Protein AF-A0A378W023-F1 (afdb_monomer)

Solvent-accessible surface area (backbone atoms only — not comparable to full-atom values): 13966 Å² total; per-residue (Å²): 134,88,83,80,80,82,78,83,88,81,81,74,86,75,71,78,78,63,54,72,68,59,49,51,51,52,48,53,51,52,51,50,52,36,50,57,57,30,72,50,55,68,69,57,47,42,54,50,10,41,54,52,8,49,50,41,52,73,71,38,58,67,59,46,52,50,51,43,51,52,30,48,75,71,73,41,84,68,45,73,66,61,51,34,48,54,35,13,51,51,35,26,37,60,55,48,48,22,34,49,44,64,48,54,69,72,64,54,46,75,69,58,87,52,76,46,72,57,67,60,54,51,55,36,53,77,69,70,49,67,86,57,84,70,78,69,100,57,72,55,49,66,47,51,51,51,46,53,19,66,77,41,97,54,70,37,74,42,79,37,73,86,56,95,51,67,72,56,40,57,55,51,46,60,24,48,57,44,89,41,32,39,72,34,52,73,48,77,70,23,56,51,59,62,46,42,60,62,65,59,78,58,83,91,76,81,88,80,82,90,73,95,82,79,81,69,68,71,68,76,68,76,48,69,62,87,76,84,72,76,133

Mean predicted aligned error: 13.72 Å

pLDDT: mean 71.13, std 25.18, range [22.09, 97.19]

Foldseek 3Di:
DDDDDDDPPDPPVPPPPDDPVSLVVVLVVVLVVLLVLLPDDLVVLLVVLLVVLLVCCVVVVPVLVVLCVVCVVVVHHDDPVVSSVVSSQVSSLVSVVSNLQPPDLVVLLVLAPDFPLVVLVVVCVVVLADADEDDDPGGNVSSVQSNVQVPDPAADEAEDEQDPDVSVSVSNQNRQPDDRGHYAYPDPRSVVVSVVVNVPSDDDDDDDDDDPPPDHPHSDDCGGDSDPDDD

Structure (mmCIF, N/CA/C/O backbone):
data_AF-A0A378W023-F1
#
_entry.id   AF-A0A378W023-F1
#
loop_
_atom_site.group_PDB
_atom_site.id
_atom_site.type_symbol
_atom_site.label_atom_id
_atom_site.label_alt_id
_atom_site.label_comp_id
_atom_site.label_asym_id
_atom_site.label_entity_id
_atom_site.label_seq_id
_atom_site.pdbx_PDB_ins_code
_atom_site.Cartn_x
_atom_site.Cartn_y
_atom_site.Cartn_z
_atom_site.occupancy
_atom_site.B_iso_or_equiv
_atom_site.auth_seq_id
_atom_site.auth_comp_id
_atom_site.auth_asym_id
_atom_site.auth_atom_id
_atom_site.pdbx_PDB_model_num
ATOM 1 N N . MET A 1 1 ? 15.212 -34.700 -7.708 1.00 28.70 1 MET A N 1
ATOM 2 C CA . MET A 1 1 ? 16.367 -34.048 -7.054 1.00 28.70 1 MET A CA 1
ATOM 3 C C . MET A 1 1 ? 16.078 -32.557 -6.938 1.00 28.70 1 MET A C 1
ATOM 5 O O . MET A 1 1 ? 15.847 -31.949 -7.976 1.00 28.70 1 MET A O 1
ATOM 9 N N . PRO A 1 2 ? 16.005 -31.968 -5.735 1.00 32.47 2 PRO A N 1
ATOM 10 C CA . PRO A 1 2 ? 15.767 -30.538 -5.593 1.00 32.47 2 PRO A CA 1
ATOM 11 C C . PRO A 1 2 ? 17.096 -29.783 -5.719 1.00 32.47 2 PRO A C 1
ATOM 13 O O . PRO A 1 2 ? 18.010 -29.970 -4.918 1.00 32.47 2 PRO A O 1
ATOM 16 N N . GLN A 1 3 ? 17.209 -28.956 -6.756 1.00 30.30 3 GLN A N 1
ATOM 17 C CA . GLN A 1 3 ? 18.357 -28.084 -6.978 1.00 30.30 3 GLN A CA 1
ATOM 18 C C . GLN A 1 3 ? 18.327 -26.929 -5.968 1.00 30.30 3 GLN A C 1
ATOM 20 O O . GLN A 1 3 ? 17.432 -26.085 -5.974 1.00 30.30 3 GLN A O 1
ATOM 25 N N . TYR A 1 4 ? 19.321 -26.931 -5.084 1.00 28.23 4 TYR A N 1
ATOM 26 C CA . TYR A 1 4 ? 19.711 -25.807 -4.242 1.00 28.23 4 TYR A CA 1
ATOM 27 C C . TYR A 1 4 ? 20.093 -24.616 -5.135 1.00 28.23 4 TYR A C 1
ATOM 29 O O . TYR A 1 4 ? 21.037 -24.709 -5.916 1.00 28.23 4 TYR A O 1
ATOM 37 N N . PHE A 1 5 ? 19.385 -23.493 -5.011 1.00 30.83 5 PHE A N 1
ATOM 38 C CA . PHE A 1 5 ? 19.834 -22.207 -5.549 1.00 30.83 5 PHE A CA 1
ATOM 39 C C . PHE A 1 5 ? 20.917 -21.631 -4.620 1.00 30.83 5 PHE A C 1
ATOM 41 O O . PHE A 1 5 ? 20.604 -21.337 -3.462 1.00 30.83 5 PHE A O 1
ATOM 48 N N . PRO A 1 6 ? 22.168 -21.432 -5.076 1.00 35.53 6 PRO A N 1
ATOM 49 C CA . PRO A 1 6 ? 23.165 -20.722 -4.291 1.00 35.53 6 PRO A CA 1
ATOM 50 C C . PRO A 1 6 ? 22.858 -19.221 -4.353 1.00 35.53 6 PRO A C 1
ATOM 52 O O . PRO A 1 6 ? 23.018 -18.569 -5.386 1.00 35.53 6 PRO A O 1
ATOM 55 N N . PHE A 1 7 ? 22.386 -18.661 -3.238 1.00 40.62 7 PHE A N 1
ATOM 56 C CA . PHE A 1 7 ? 22.413 -17.218 -3.026 1.00 40.62 7 PHE A CA 1
ATOM 57 C C . PHE A 1 7 ? 23.881 -16.782 -2.970 1.00 40.62 7 PHE A C 1
ATOM 59 O O . PHE A 1 7 ? 24.640 -17.216 -2.110 1.00 40.62 7 PHE A O 1
ATOM 66 N N . SER A 1 8 ? 24.282 -15.944 -3.923 1.00 35.19 8 SER A N 1
ATOM 67 C CA . SER A 1 8 ? 25.578 -15.272 -3.931 1.00 35.19 8 SER A CA 1
ATOM 68 C C . SER A 1 8 ? 25.677 -14.331 -2.722 1.00 35.19 8 SER A C 1
ATOM 70 O O . SER A 1 8 ? 25.105 -13.241 -2.708 1.00 35.19 8 SER A O 1
ATOM 72 N N . ASP A 1 9 ? 26.412 -14.774 -1.701 1.00 41.22 9 ASP A N 1
ATOM 73 C CA . ASP A 1 9 ? 26.757 -14.071 -0.454 1.00 41.22 9 ASP A CA 1
ATOM 74 C C . ASP A 1 9 ? 27.887 -13.022 -0.626 1.00 41.22 9 ASP A C 1
ATOM 76 O O . ASP A 1 9 ? 28.597 -12.672 0.317 1.00 41.22 9 ASP A O 1
ATOM 80 N N . GLY A 1 10 ? 28.086 -12.488 -1.836 1.00 32.72 10 GLY A N 1
ATOM 81 C CA . GLY A 1 10 ? 29.317 -11.765 -2.188 1.00 32.72 10 GLY A CA 1
ATOM 82 C C . GLY A 1 10 ? 29.318 -10.235 -2.079 1.00 32.72 10 GLY A C 1
ATOM 83 O O . GLY A 1 10 ? 30.385 -9.645 -2.204 1.00 32.72 10 GLY A O 1
ATOM 84 N N . MET A 1 11 ? 28.177 -9.557 -1.874 1.00 33.41 11 MET A N 1
ATOM 85 C CA . MET A 1 11 ? 28.101 -8.094 -2.111 1.00 33.41 11 MET A CA 1
ATOM 86 C C . MET A 1 11 ? 27.369 -7.272 -1.032 1.00 33.41 11 MET A C 1
ATOM 88 O O . MET A 1 11 ? 27.061 -6.103 -1.238 1.00 33.41 11 MET A O 1
ATOM 92 N N . PHE A 1 12 ? 27.103 -7.843 0.149 1.00 39.97 12 PHE A N 1
ATOM 93 C CA . PHE A 1 12 ? 26.357 -7.161 1.227 1.00 39.97 12 PHE A CA 1
ATOM 94 C C . PHE A 1 12 ? 27.132 -7.008 2.547 1.00 39.97 12 PHE A C 1
ATOM 96 O O . PHE A 1 12 ? 26.547 -6.773 3.605 1.00 39.97 12 PHE A O 1
ATOM 103 N N . ARG A 1 13 ? 28.471 -7.054 2.484 1.00 32.72 13 ARG A N 1
ATOM 104 C CA . ARG A 1 13 ? 29.368 -6.654 3.586 1.00 32.72 13 ARG A CA 1
ATOM 105 C C . ARG A 1 13 ? 29.646 -5.146 3.662 1.00 32.72 13 ARG A C 1
ATOM 107 O O . ARG A 1 13 ? 30.492 -4.741 4.448 1.00 32.72 13 ARG A O 1
ATOM 114 N N . LEU A 1 14 ? 28.902 -4.292 2.955 1.00 34.97 14 LEU A N 1
ATOM 115 C CA . LEU A 1 14 ? 28.797 -2.874 3.323 1.00 34.97 14 LEU A CA 1
ATOM 116 C C . LEU A 1 14 ? 27.611 -2.680 4.276 1.00 34.97 14 LEU A C 1
ATOM 118 O O . LEU A 1 14 ? 26.581 -2.090 3.954 1.00 34.97 14 LEU A O 1
ATOM 122 N N . GLN A 1 15 ? 27.771 -3.184 5.502 1.00 41.25 15 GLN A N 1
ATOM 123 C CA . GLN A 1 15 ? 27.045 -2.621 6.632 1.00 41.25 15 GLN A CA 1
ATOM 124 C C . GLN A 1 15 ? 27.512 -1.172 6.781 1.00 41.25 15 GLN A C 1
ATOM 126 O O . GLN A 1 15 ? 28.561 -0.905 7.361 1.00 41.25 15 GLN A O 1
ATOM 131 N N . PHE A 1 16 ? 26.730 -0.237 6.242 1.00 47.16 16 PHE A N 1
ATOM 132 C CA . PHE A 1 16 ? 26.839 1.181 6.546 1.00 47.16 16 PHE A CA 1
ATOM 133 C C . PHE A 1 16 ? 26.759 1.372 8.070 1.00 47.16 16 PHE A C 1
ATOM 135 O O . PHE A 1 16 ? 25.677 1.482 8.654 1.00 47.16 16 PHE A O 1
ATOM 142 N N . ARG A 1 17 ? 27.921 1.431 8.729 1.00 45.00 17 ARG A N 1
ATOM 143 C CA . ARG A 1 17 ? 28.096 2.077 10.031 1.00 45.00 17 ARG A CA 1
ATOM 144 C C . ARG A 1 17 ? 27.938 3.584 9.813 1.00 45.00 17 ARG A C 1
ATOM 146 O O . ARG A 1 17 ? 28.911 4.326 9.833 1.00 45.00 17 ARG A O 1
ATOM 153 N N . LEU A 1 18 ? 26.712 4.042 9.553 1.00 52.34 18 LEU A N 1
ATOM 154 C CA . LEU A 1 18 ? 26.408 5.470 9.637 1.00 52.34 18 LEU A CA 1
ATOM 155 C C . LEU A 1 18 ? 26.641 5.900 11.090 1.00 52.34 18 LEU A C 1
ATOM 157 O O . LEU A 1 18 ? 26.048 5.325 12.008 1.00 52.34 18 LEU A O 1
ATOM 161 N N . PHE A 1 19 ? 27.494 6.904 11.288 1.00 56.34 19 PHE A N 1
ATOM 162 C CA . PHE A 1 19 ? 27.703 7.557 12.577 1.00 56.34 19 PHE A CA 1
ATOM 163 C C . PHE A 1 19 ? 26.350 7.933 13.228 1.00 56.34 19 PHE A C 1
ATOM 165 O O . PHE A 1 19 ? 25.414 8.325 12.521 1.00 56.34 19 PHE A O 1
ATOM 172 N N . PRO A 1 20 ? 26.214 7.841 14.565 1.00 62.41 20 PRO A N 1
ATOM 173 C CA . PRO A 1 20 ? 24.962 8.116 15.275 1.00 62.41 20 PRO A CA 1
ATOM 174 C C . PRO A 1 20 ? 24.248 9.435 14.893 1.00 62.41 20 PRO A C 1
ATOM 176 O O . PRO A 1 20 ? 23.031 9.375 14.697 1.00 62.41 20 PRO A O 1
ATOM 179 N N . PRO A 1 21 ? 24.922 10.591 14.693 1.00 62.47 21 PRO A N 1
ATOM 180 C CA . PRO A 1 21 ? 24.249 11.818 14.247 1.00 62.47 21 PRO A CA 1
ATOM 181 C C . PRO A 1 21 ? 23.660 11.717 12.831 1.00 62.47 21 PRO A C 1
ATOM 183 O O . PRO A 1 21 ? 22.540 12.173 12.603 1.00 62.47 21 PRO A O 1
ATOM 186 N N . LEU A 1 22 ? 24.346 11.047 11.896 1.00 63.75 22 LEU A N 1
ATOM 187 C CA . LEU A 1 22 ? 23.851 10.828 10.530 1.00 63.75 22 LEU A CA 1
ATOM 188 C C . LEU A 1 22 ? 22.601 9.938 10.512 1.00 63.75 22 LEU A C 1
ATOM 190 O O . LEU A 1 22 ? 21.685 10.157 9.720 1.00 63.75 22 LEU A O 1
ATOM 194 N N . ARG A 1 23 ? 22.512 8.966 11.428 1.00 68.38 23 ARG A N 1
ATOM 195 C CA . ARG A 1 23 ? 21.327 8.109 11.577 1.00 68.38 23 ARG A CA 1
ATOM 196 C C . ARG A 1 23 ? 20.106 8.885 12.082 1.00 68.38 23 ARG A C 1
ATOM 198 O O . ARG A 1 23 ? 18.994 8.634 11.616 1.00 68.38 23 ARG A O 1
ATOM 205 N N . THR A 1 24 ? 20.306 9.814 13.015 1.00 73.50 24 THR A N 1
ATOM 206 C CA . THR A 1 24 ? 19.237 10.673 13.547 1.00 73.50 24 THR A CA 1
ATOM 207 C C . THR A 1 24 ? 18.787 11.700 12.511 1.00 73.50 24 THR A C 1
ATOM 209 O O . THR A 1 24 ? 17.587 11.832 12.279 1.00 73.50 24 THR A O 1
ATOM 212 N N . ALA A 1 25 ? 19.726 12.351 11.818 1.00 79.62 25 ALA A N 1
ATOM 213 C CA . ALA A 1 25 ? 19.422 13.291 10.740 1.00 79.62 25 ALA A CA 1
ATOM 214 C C . ALA A 1 25 ? 18.631 12.623 9.601 1.00 79.62 25 ALA A C 1
ATOM 216 O O . ALA A 1 25 ? 17.593 13.134 9.186 1.00 79.62 25 ALA A O 1
ATOM 217 N N . MET A 1 26 ? 19.046 11.428 9.166 1.00 79.31 26 MET A N 1
ATOM 218 C CA . MET A 1 26 ? 18.328 10.643 8.156 1.00 79.31 26 MET A CA 1
ATOM 219 C C . MET A 1 26 ? 16.900 10.287 8.600 1.00 79.31 26 MET A C 1
ATOM 221 O O . MET A 1 26 ? 15.970 10.350 7.800 1.00 79.31 26 MET A O 1
ATOM 225 N N . HIS A 1 27 ? 16.700 9.935 9.873 1.00 78.75 27 HIS A N 1
ATOM 226 C CA . HIS A 1 27 ? 15.368 9.647 10.409 1.00 78.75 27 HIS A CA 1
ATOM 227 C C . HIS A 1 27 ? 14.472 10.894 10.437 1.00 78.75 27 HIS A C 1
ATOM 229 O O . HIS A 1 27 ? 13.297 10.808 10.076 1.00 78.75 27 HIS A O 1
ATOM 235 N N . ILE A 1 28 ? 15.008 12.047 10.854 1.00 83.94 28 ILE A N 1
ATOM 236 C CA . ILE A 1 28 ? 14.283 13.326 10.856 1.00 83.94 28 ILE A CA 1
ATOM 237 C C . ILE A 1 28 ? 13.891 13.705 9.428 1.00 83.94 28 ILE A C 1
ATOM 239 O O . ILE A 1 28 ? 12.719 13.985 9.186 1.00 83.94 28 ILE A O 1
ATOM 243 N N . LEU A 1 29 ? 14.829 13.628 8.481 1.00 86.38 29 LEU A N 1
ATOM 244 C CA . LEU A 1 29 ? 14.587 13.945 7.076 1.00 86.38 29 LEU A CA 1
ATOM 245 C C . LEU A 1 29 ? 13.519 13.030 6.462 1.00 86.38 29 LEU A C 1
ATOM 247 O O . LEU A 1 29 ? 12.579 13.515 5.840 1.00 86.38 29 LEU A O 1
ATOM 251 N N . LEU A 1 30 ? 13.616 11.716 6.688 1.00 84.81 30 LEU A N 1
ATOM 252 C CA . LEU A 1 30 ? 12.631 10.752 6.194 1.00 84.81 30 LEU A CA 1
ATOM 253 C C . LEU A 1 30 ? 11.243 10.997 6.799 1.00 84.81 30 LEU A C 1
ATOM 255 O O . LEU A 1 30 ? 10.238 10.950 6.095 1.00 84.81 30 LEU A O 1
ATOM 259 N N . THR A 1 31 ? 11.181 11.290 8.099 1.00 83.88 31 THR A N 1
ATOM 260 C CA . THR A 1 31 ? 9.919 11.604 8.780 1.00 83.88 31 THR A CA 1
ATOM 261 C C . THR A 1 31 ? 9.315 12.900 8.246 1.00 83.88 31 THR A C 1
ATOM 263 O O . THR A 1 31 ? 8.115 12.947 7.998 1.00 83.88 31 THR A O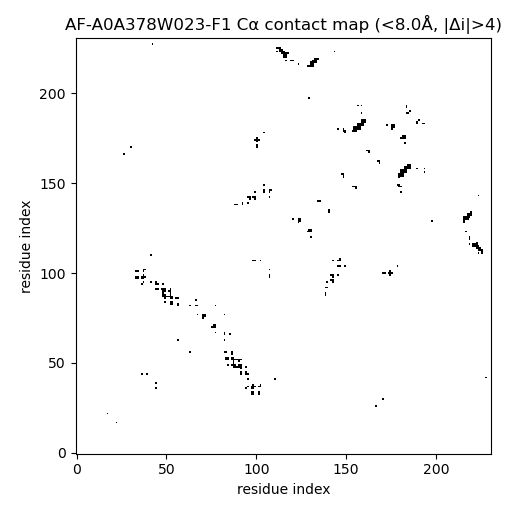 1
ATOM 266 N N . ALA A 1 32 ? 10.126 13.942 8.050 1.00 87.56 32 ALA A N 1
ATOM 267 C CA . ALA A 1 32 ? 9.682 15.213 7.488 1.00 87.56 32 ALA A CA 1
ATOM 268 C C . ALA A 1 32 ? 9.155 15.030 6.060 1.00 87.56 32 ALA A C 1
ATOM 270 O O . ALA A 1 32 ? 8.057 15.484 5.762 1.00 87.56 32 ALA A O 1
ATOM 271 N N . LEU A 1 33 ? 9.870 14.278 5.218 1.00 88.38 33 LEU A N 1
ATOM 272 C CA . LEU A 1 33 ? 9.439 13.960 3.858 1.00 88.38 33 LEU A CA 1
ATOM 273 C C . LEU A 1 33 ? 8.088 13.234 3.843 1.00 88.38 33 LEU A C 1
ATOM 275 O O . LEU A 1 33 ? 7.176 13.649 3.131 1.00 88.38 33 LEU A O 1
ATOM 279 N N . LEU A 1 34 ? 7.934 12.176 4.645 1.00 86.06 34 LEU A N 1
ATOM 280 C CA . LEU A 1 34 ? 6.675 11.430 4.713 1.00 86.06 34 LEU A CA 1
ATOM 281 C C . LEU A 1 34 ? 5.535 12.279 5.288 1.00 86.06 34 LEU A C 1
ATOM 283 O O . LEU A 1 34 ? 4.407 12.179 4.814 1.00 86.06 34 LEU A O 1
ATOM 287 N N . LYS A 1 35 ? 5.814 13.158 6.258 1.00 86.50 35 LYS A N 1
ATOM 288 C CA . LYS A 1 35 ? 4.829 14.130 6.748 1.00 86.50 35 LYS A CA 1
ATOM 289 C C . LYS A 1 35 ? 4.403 15.090 5.644 1.00 86.50 35 LYS A C 1
ATOM 291 O O . LYS A 1 35 ? 3.205 15.243 5.438 1.00 86.50 35 LYS A O 1
ATOM 296 N N . CYS A 1 36 ? 5.341 15.668 4.896 1.00 90.06 36 CYS A N 1
ATOM 297 C CA . CYS A 1 36 ? 5.023 16.535 3.764 1.00 90.06 36 CYS A CA 1
ATOM 298 C C . CYS A 1 36 ? 4.150 15.801 2.741 1.00 90.06 36 CYS A C 1
ATOM 300 O O . CYS A 1 36 ? 3.085 16.296 2.392 1.00 90.06 36 CYS A O 1
ATOM 302 N N . LEU A 1 37 ? 4.528 14.580 2.345 1.00 89.31 37 LEU A N 1
ATOM 303 C CA . LEU A 1 37 ? 3.728 13.748 1.439 1.00 89.31 37 LEU A CA 1
ATOM 304 C C . LEU A 1 37 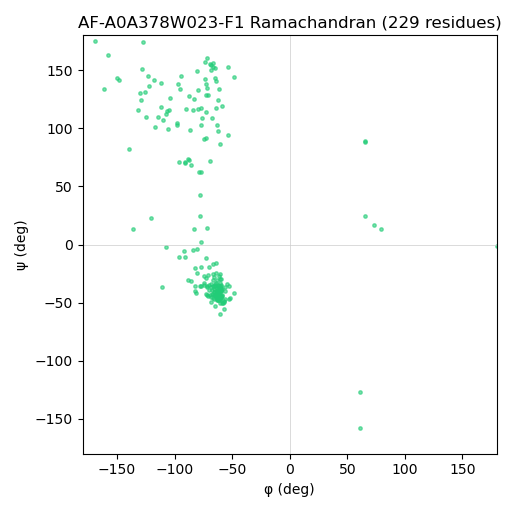? 2.332 13.431 1.998 1.00 89.31 37 LEU A C 1
ATOM 306 O O . LEU A 1 37 ? 1.372 13.383 1.240 1.00 89.31 37 LEU A O 1
ATOM 310 N N . SER A 1 38 ? 2.185 13.261 3.314 1.00 89.06 38 SER A N 1
ATOM 311 C CA . SER A 1 38 ? 0.881 12.997 3.942 1.00 89.06 38 SER A CA 1
ATOM 312 C C . SER A 1 38 ? -0.084 14.189 3.923 1.00 89.06 38 SER A C 1
ATOM 314 O O . SER A 1 38 ? -1.292 14.000 4.089 1.00 89.06 38 SER A O 1
ATOM 316 N N . LEU A 1 39 ? 0.430 15.408 3.725 1.00 89.06 39 LEU A N 1
ATOM 317 C CA . LEU A 1 39 ? -0.379 16.622 3.601 1.00 89.06 39 LEU A CA 1
ATOM 318 C C . LEU A 1 39 ? -0.932 16.807 2.183 1.00 89.06 39 LEU A C 1
ATOM 320 O O . LEU A 1 39 ? -1.924 17.512 2.010 1.00 89.06 39 LEU A O 1
ATOM 324 N N . LEU A 1 40 ? -0.329 16.166 1.179 1.00 89.31 40 LEU A N 1
ATOM 325 C CA . LEU A 1 40 ? -0.806 16.231 -0.199 1.00 89.31 40 LEU A CA 1
ATOM 326 C C . LEU A 1 40 ? -2.149 15.498 -0.352 1.00 89.31 40 LEU A C 1
ATOM 328 O O . LEU A 1 40 ? -2.440 14.515 0.336 1.00 89.31 40 LEU A O 1
ATOM 332 N N . SER A 1 41 ? -2.969 15.966 -1.297 1.00 88.81 41 SER A N 1
ATOM 333 C CA . SER A 1 41 ? -4.182 15.254 -1.701 1.00 88.81 41 SER A CA 1
ATOM 334 C C . SER A 1 41 ? -3.830 13.934 -2.393 1.00 88.81 41 SER A C 1
ATOM 336 O O . SER A 1 41 ? -2.778 13.801 -3.029 1.00 88.81 41 SER A O 1
ATOM 338 N N . LEU A 1 42 ? -4.738 12.957 -2.312 1.00 87.62 42 LEU A N 1
ATOM 339 C CA . LEU A 1 42 ? -4.529 11.640 -2.916 1.00 87.62 42 LEU A CA 1
ATOM 340 C C . LEU A 1 42 ? -4.294 11.737 -4.432 1.00 87.62 42 LEU A C 1
ATOM 342 O O . LEU A 1 42 ? -3.403 11.078 -4.958 1.00 87.62 42 LEU A O 1
ATOM 346 N N . SER A 1 43 ? -5.003 12.635 -5.120 1.00 90.31 43 SER A N 1
ATOM 347 C CA . SER A 1 43 ? -4.826 12.882 -6.556 1.00 90.31 43 SER A CA 1
ATOM 348 C C . SER A 1 43 ? -3.413 13.360 -6.907 1.00 90.31 43 SER A C 1
ATOM 350 O O . SER A 1 43 ? -2.850 12.948 -7.925 1.00 90.31 43 SER A O 1
ATOM 352 N N . CYS A 1 44 ? -2.808 14.200 -6.059 1.00 92.81 44 CYS A N 1
ATOM 353 C CA . CYS A 1 44 ? -1.440 14.669 -6.266 1.00 92.81 44 CYS A CA 1
ATOM 354 C C . CYS A 1 44 ? -0.438 13.522 -6.077 1.00 92.81 44 CYS A C 1
ATOM 356 O O . CYS A 1 44 ? 0.423 13.306 -6.933 1.00 92.81 44 CYS A O 1
ATOM 358 N N . LEU A 1 45 ? -0.611 12.723 -5.016 1.00 92.06 45 LEU A N 1
ATOM 359 C CA . LEU A 1 45 ? 0.204 11.528 -4.781 1.00 92.06 45 LEU A CA 1
ATOM 360 C C . LEU A 1 45 ? 0.075 10.519 -5.922 1.00 92.06 45 LEU A C 1
ATOM 362 O O . LEU A 1 45 ? 1.071 9.941 -6.343 1.00 92.06 45 LEU A O 1
ATOM 366 N N . HIS A 1 46 ? -1.123 10.335 -6.471 1.00 93.00 46 HIS A N 1
ATOM 367 C CA . HIS A 1 46 ? -1.350 9.409 -7.578 1.00 93.00 46 HIS A CA 1
ATOM 368 C C . HIS A 1 46 ? -0.735 9.895 -8.884 1.00 93.00 46 HIS A C 1
ATOM 370 O O . HIS A 1 46 ? -0.144 9.102 -9.617 1.00 93.00 46 HIS A O 1
ATOM 376 N N . THR A 1 47 ? -0.806 11.199 -9.152 1.00 95.38 47 THR A N 1
ATOM 377 C CA . THR A 1 47 ? -0.134 11.819 -10.302 1.00 95.38 47 THR A CA 1
ATOM 378 C C . THR A 1 47 ? 1.382 11.668 -10.192 1.00 95.38 47 THR A C 1
ATOM 380 O O . THR A 1 47 ? 2.041 11.284 -11.161 1.00 95.38 47 THR A O 1
ATOM 383 N N . LEU A 1 48 ? 1.938 11.910 -9.002 1.00 94.69 48 LEU A N 1
ATOM 384 C CA . LEU A 1 48 ? 3.354 11.685 -8.725 1.00 94.69 48 LEU A CA 1
ATOM 385 C C . LEU A 1 48 ? 3.717 10.201 -8.878 1.00 94.69 48 LEU A C 1
ATOM 387 O O . LEU A 1 48 ? 4.703 9.882 -9.538 1.00 94.69 48 LEU A O 1
ATOM 391 N N . GLY A 1 49 ? 2.892 9.298 -8.348 1.00 94.50 49 GLY A N 1
ATOM 392 C CA . GLY A 1 49 ? 3.059 7.849 -8.455 1.00 94.50 49 GLY A CA 1
ATOM 393 C C . GLY A 1 49 ? 3.067 7.363 -9.902 1.00 94.50 49 GLY A C 1
ATOM 394 O O . GLY A 1 49 ? 3.959 6.614 -10.282 1.00 94.50 49 GLY A O 1
ATOM 395 N N . ASN A 1 50 ? 2.158 7.862 -10.745 1.00 95.31 50 ASN A N 1
ATOM 396 C CA . ASN A 1 50 ? 2.156 7.576 -12.183 1.00 95.31 50 ASN A CA 1
ATOM 397 C C . ASN A 1 50 ? 3.482 7.982 -12.841 1.00 95.31 50 ASN A C 1
ATOM 399 O O . ASN A 1 50 ? 4.102 7.183 -13.541 1.00 95.31 50 ASN A O 1
ATOM 403 N N . ARG A 1 51 ? 3.948 9.214 -12.590 1.00 96.81 51 ARG A N 1
ATOM 404 C CA . ARG A 1 51 ? 5.198 9.728 -13.175 1.00 96.81 51 ARG A CA 1
ATOM 405 C C . ARG A 1 51 ? 6.414 8.930 -12.708 1.00 96.81 51 ARG A C 1
ATOM 407 O O . ARG A 1 51 ? 7.223 8.513 -13.534 1.00 96.81 51 ARG A O 1
ATOM 414 N N . LEU A 1 52 ? 6.523 8.688 -11.403 1.00 96.62 52 LEU A N 1
ATOM 415 C CA . LEU A 1 52 ? 7.623 7.920 -10.820 1.00 96.62 52 LEU A CA 1
ATOM 416 C C . LEU A 1 52 ? 7.603 6.461 -11.277 1.00 96.62 52 LEU A C 1
ATOM 418 O O . LEU A 1 52 ? 8.656 5.921 -11.594 1.00 96.62 52 LEU A O 1
ATOM 422 N N . GLY A 1 53 ? 6.429 5.837 -11.369 1.0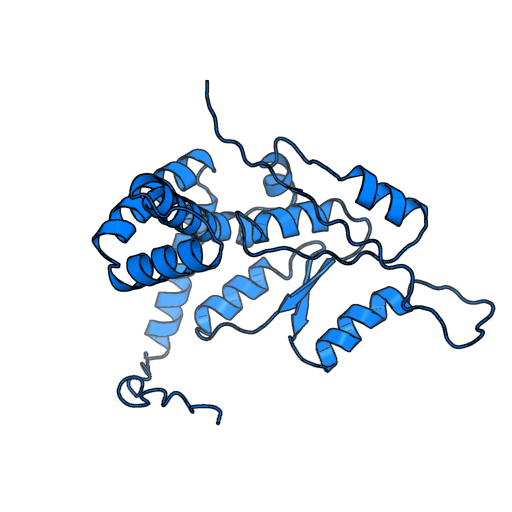0 96.12 53 GLY A N 1
ATOM 423 C CA . GLY A 1 53 ? 6.281 4.472 -11.867 1.00 96.12 53 GLY A CA 1
ATOM 424 C C . GLY A 1 53 ? 6.676 4.349 -13.337 1.00 96.12 53 GLY A C 1
ATOM 425 O O . GLY A 1 53 ? 7.439 3.458 -13.701 1.00 96.12 53 GLY A O 1
ATOM 426 N N . HIS A 1 54 ? 6.245 5.283 -14.186 1.00 96.25 54 HIS A N 1
ATOM 427 C CA . HIS A 1 54 ? 6.665 5.306 -15.589 1.00 96.25 54 HIS A CA 1
ATOM 428 C C . HIS A 1 54 ? 8.173 5.518 -15.732 1.00 96.25 54 HIS A C 1
ATOM 430 O O . HIS A 1 54 ? 8.803 4.855 -16.551 1.00 96.25 54 HIS A O 1
ATOM 436 N N . LEU A 1 55 ? 8.768 6.397 -14.924 1.00 97.06 55 LEU A N 1
ATOM 437 C CA . LEU A 1 55 ? 10.217 6.572 -14.900 1.00 97.06 55 LEU A CA 1
ATOM 438 C C . LEU A 1 55 ? 10.921 5.281 -14.446 1.00 97.06 55 LEU A C 1
ATOM 440 O O . LEU A 1 55 ? 11.848 4.812 -15.107 1.00 97.06 55 LEU A O 1
ATOM 444 N N . ALA A 1 56 ? 10.436 4.659 -13.371 1.00 96.00 56 ALA A N 1
ATOM 445 C CA . ALA A 1 56 ? 10.958 3.404 -12.840 1.00 96.00 56 ALA A CA 1
ATOM 446 C C . ALA A 1 56 ? 10.884 2.262 -13.862 1.00 96.00 56 ALA A C 1
ATOM 448 O O . ALA A 1 56 ? 11.821 1.476 -13.948 1.00 96.00 56 ALA A O 1
ATOM 449 N N . PHE A 1 57 ? 9.847 2.208 -14.701 1.00 96.44 57 PHE A N 1
ATOM 450 C CA . PHE A 1 57 ? 9.753 1.232 -15.788 1.00 96.44 57 PHE A CA 1
ATOM 451 C C . PHE A 1 57 ? 10.956 1.29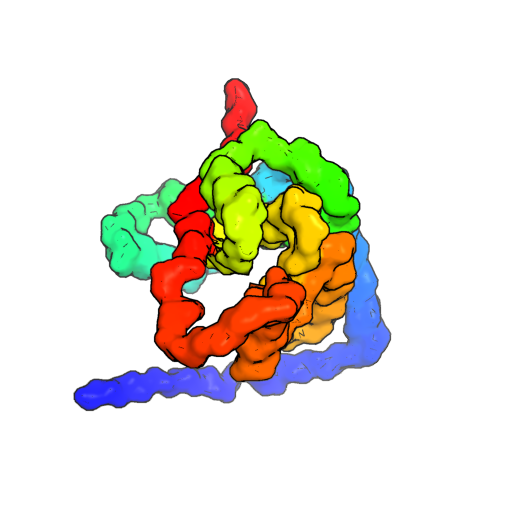1 -16.750 1.00 96.44 57 PHE A C 1
ATOM 453 O O . PHE A 1 57 ? 11.396 0.253 -17.255 1.00 96.44 57 PHE A O 1
ATOM 460 N N . TYR A 1 58 ? 11.496 2.484 -17.024 1.00 96.44 58 TYR A N 1
ATOM 461 C CA . TYR A 1 58 ? 12.660 2.645 -17.903 1.00 96.44 58 TYR A CA 1
ATOM 462 C C . TYR A 1 58 ? 13.984 2.383 -17.180 1.00 96.44 58 TYR A C 1
ATOM 464 O O . TYR A 1 58 ? 14.897 1.811 -17.781 1.00 96.44 58 TYR A O 1
ATOM 472 N N . LEU A 1 59 ? 14.076 2.759 -15.902 1.00 96.75 59 LEU A N 1
ATOM 473 C CA . LEU A 1 59 ? 15.302 2.651 -15.107 1.00 96.75 59 LEU A CA 1
ATOM 474 C C . LEU A 1 59 ? 15.520 1.244 -14.520 1.00 96.75 59 LEU A C 1
ATOM 476 O O . LEU A 1 59 ? 16.639 0.735 -14.532 1.00 96.75 59 LEU A O 1
ATOM 480 N N . LEU A 1 60 ? 14.463 0.587 -14.038 1.00 96.00 60 LEU A N 1
ATOM 481 C CA . LEU A 1 60 ? 14.521 -0.671 -13.285 1.00 96.00 60 LEU A CA 1
ATOM 482 C C . LEU A 1 60 ? 14.284 -1.883 -14.196 1.00 96.00 60 LEU A C 1
ATOM 484 O O . LEU A 1 60 ? 13.246 -2.547 -14.159 1.00 96.00 60 LEU A O 1
ATOM 488 N N . LYS A 1 61 ? 15.274 -2.177 -15.047 1.00 95.56 61 LYS A N 1
ATOM 489 C CA . LYS A 1 61 ? 15.188 -3.259 -16.046 1.00 95.56 61 LYS A CA 1
ATOM 490 C C . LYS A 1 61 ? 14.975 -4.645 -15.420 1.00 95.56 61 LYS A C 1
ATOM 492 O O . LYS A 1 61 ? 14.210 -5.436 -15.969 1.00 95.56 61 LYS A O 1
ATOM 497 N N . GLU A 1 62 ? 15.612 -4.928 -14.283 1.00 95.50 62 GLU A N 1
ATOM 498 C CA . GLU A 1 62 ? 15.455 -6.203 -13.567 1.00 95.50 62 GLU A CA 1
ATOM 499 C C . GLU A 1 62 ? 14.038 -6.393 -13.025 1.00 95.50 62 GLU A C 1
ATOM 501 O O . GLU A 1 62 ? 13.430 -7.443 -13.227 1.00 95.50 62 GLU A O 1
ATOM 506 N N . ASP A 1 63 ? 13.482 -5.369 -12.374 1.00 94.12 63 ASP A N 1
ATOM 507 C CA . ASP A 1 63 ? 12.125 -5.433 -11.828 1.00 94.12 63 ASP A CA 1
ATOM 508 C C . ASP A 1 63 ? 11.089 -5.561 -12.938 1.00 94.12 63 ASP A C 1
ATOM 510 O O . ASP A 1 63 ? 10.128 -6.318 -12.810 1.00 94.12 63 ASP A O 1
ATOM 514 N N . ARG A 1 64 ? 11.328 -4.909 -14.081 1.00 96.44 64 ARG A N 1
ATOM 515 C CA . ARG A 1 64 ? 10.486 -5.072 -15.264 1.00 96.44 64 ARG A CA 1
ATOM 516 C C . ARG A 1 64 ? 10.480 -6.521 -15.744 1.00 96.44 64 ARG A C 1
ATOM 518 O O . ARG A 1 64 ? 9.410 -7.057 -16.019 1.00 96.44 64 ARG A O 1
ATOM 525 N N . ALA A 1 65 ? 11.643 -7.171 -15.806 1.00 96.19 65 ALA A N 1
ATOM 526 C CA . ALA A 1 65 ? 11.734 -8.582 -16.177 1.00 96.19 65 ALA A CA 1
ATOM 527 C C . ALA A 1 65 ? 11.002 -9.491 -15.172 1.00 96.19 65 ALA A C 1
ATOM 529 O O . ALA A 1 65 ? 10.277 -10.396 -15.587 1.00 96.19 65 ALA A O 1
ATOM 530 N N . ARG A 1 66 ? 11.119 -9.213 -13.865 1.00 96.25 66 ARG A N 1
ATOM 531 C CA . ARG A 1 66 ? 10.392 -9.943 -12.808 1.00 96.25 66 ARG A CA 1
ATOM 532 C C . ARG A 1 66 ? 8.877 -9.792 -12.944 1.00 96.25 66 ARG A C 1
ATOM 534 O O . ARG A 1 66 ? 8.166 -10.788 -12.880 1.00 96.25 66 ARG A O 1
ATOM 541 N N . ILE A 1 67 ? 8.382 -8.574 -13.171 1.00 94.81 67 ILE A N 1
ATOM 542 C CA . ILE A 1 67 ? 6.948 -8.314 -13.369 1.00 94.81 67 ILE A CA 1
ATOM 543 C C . ILE A 1 67 ? 6.432 -9.079 -14.590 1.00 94.81 67 ILE A C 1
ATOM 545 O O . ILE A 1 67 ? 5.430 -9.780 -14.486 1.00 94.81 67 ILE A O 1
ATOM 549 N N . VAL A 1 68 ? 7.144 -9.013 -15.718 1.00 97.19 68 VAL A N 1
ATOM 550 C CA . VAL A 1 68 ? 6.782 -9.749 -16.940 1.00 97.19 68 VAL A CA 1
ATOM 551 C C . VAL A 1 68 ? 6.735 -11.260 -16.688 1.00 97.19 68 VAL A C 1
ATOM 553 O O . VAL A 1 68 ? 5.783 -11.916 -17.107 1.00 97.19 68 VAL A O 1
ATOM 556 N N . ALA A 1 69 ? 7.725 -11.819 -15.987 1.00 97.12 69 ALA A N 1
ATOM 557 C CA . ALA A 1 69 ? 7.753 -13.241 -15.649 1.00 97.12 69 ALA A CA 1
ATOM 558 C C . ALA A 1 69 ? 6.573 -13.645 -14.749 1.00 97.12 69 ALA A C 1
ATOM 560 O O . ALA A 1 69 ? 5.884 -14.619 -15.049 1.00 97.12 69 ALA A O 1
ATOM 561 N N . ASN A 1 70 ? 6.286 -12.860 -13.706 1.00 95.56 70 ASN A N 1
ATOM 562 C CA . ASN A 1 70 ? 5.161 -13.103 -12.801 1.00 95.56 70 ASN A CA 1
ATOM 563 C C . ASN A 1 70 ? 3.812 -13.029 -13.530 1.00 95.56 70 ASN A C 1
ATOM 565 O O . ASN A 1 70 ? 2.939 -13.859 -13.293 1.00 95.56 70 ASN A O 1
ATOM 569 N N . MET A 1 71 ? 3.645 -12.065 -14.440 1.00 95.44 71 MET A N 1
ATOM 570 C CA . MET A 1 71 ? 2.437 -11.950 -15.260 1.00 95.44 71 MET A CA 1
ATOM 571 C C . MET A 1 71 ? 2.247 -13.178 -16.152 1.00 95.44 71 MET A C 1
ATOM 573 O O . MET A 1 71 ? 1.161 -13.752 -16.163 1.00 95.44 71 MET A O 1
ATOM 577 N N . ARG A 1 72 ? 3.308 -13.635 -16.829 1.00 96.25 72 ARG A N 1
ATOM 578 C CA . ARG A 1 72 ? 3.260 -14.860 -17.645 1.00 96.25 72 ARG A CA 1
ATOM 579 C C . ARG A 1 72 ? 2.912 -16.085 -16.810 1.00 96.25 72 ARG A C 1
ATOM 581 O O . ARG A 1 72 ? 2.083 -16.884 -17.226 1.00 96.25 72 ARG A O 1
ATOM 588 N N . GLN A 1 73 ? 3.507 -16.213 -15.624 1.00 96.62 73 GLN A N 1
ATOM 589 C CA . GLN A 1 73 ? 3.208 -17.307 -14.700 1.00 96.62 73 GLN A CA 1
ATOM 590 C C . GLN A 1 73 ? 1.743 -17.289 -14.241 1.00 96.62 73 GLN A C 1
ATOM 592 O O . GLN A 1 73 ? 1.143 -18.345 -14.065 1.00 96.62 73 GLN A O 1
ATOM 597 N N . ALA A 1 74 ? 1.154 -16.104 -14.084 1.00 93.50 74 ALA A N 1
ATOM 598 C CA . ALA A 1 74 ? -0.262 -15.936 -13.773 1.00 93.50 74 ALA A CA 1
ATOM 599 C C . ALA A 1 74 ? -1.193 -16.136 -14.989 1.00 93.50 74 ALA A C 1
ATOM 601 O O . ALA A 1 74 ? -2.401 -15.954 -14.857 1.00 93.50 74 ALA A O 1
ATOM 602 N N . GLY A 1 75 ? -0.657 -16.477 -16.168 1.00 95.38 75 GLY A N 1
ATOM 603 C CA . GLY A 1 75 ? -1.431 -16.623 -17.405 1.00 95.38 75 GLY A CA 1
ATOM 604 C C . GLY A 1 75 ? -1.894 -15.294 -18.012 1.00 95.38 75 GLY A C 1
ATOM 605 O O . GLY A 1 75 ? -2.804 -15.281 -18.835 1.00 95.38 75 GLY A O 1
ATOM 606 N N . LEU A 1 76 ? -1.294 -14.171 -17.608 1.00 93.94 76 LEU A N 1
ATOM 607 C CA . LEU A 1 76 ? -1.610 -12.839 -18.119 1.00 93.94 76 LEU A CA 1
ATOM 608 C C . LEU A 1 76 ? -0.669 -12.465 -19.267 1.00 93.94 76 LEU A C 1
ATOM 610 O O . LEU A 1 76 ? 0.520 -12.786 -19.237 1.00 93.94 76 LEU A O 1
ATOM 614 N N . ASN A 1 77 ? -1.185 -11.726 -20.251 1.00 94.25 77 ASN A N 1
ATOM 615 C CA . ASN A 1 77 ? -0.374 -11.189 -21.340 1.00 94.25 77 ASN A CA 1
ATOM 616 C C . ASN A 1 77 ? 0.379 -9.924 -20.876 1.00 94.25 77 ASN A C 1
ATOM 618 O O . ASN A 1 77 ? -0.267 -8.932 -20.535 1.00 94.25 77 ASN A O 1
ATOM 622 N N . PRO A 1 78 ? 1.723 -9.923 -20.834 1.00 92.75 78 PRO A N 1
ATOM 623 C CA . PRO A 1 78 ? 2.496 -8.786 -20.351 1.00 92.75 78 PRO A CA 1
ATOM 624 C C . PRO A 1 78 ? 2.780 -7.780 -21.474 1.00 92.75 78 PRO A C 1
ATOM 626 O O . PRO A 1 78 ? 3.915 -7.669 -21.948 1.00 92.75 78 PRO A O 1
ATOM 629 N N . ASP A 1 79 ? 1.771 -7.029 -21.911 1.00 95.81 79 ASP A N 1
ATOM 630 C CA . ASP A 1 79 ? 2.009 -5.909 -22.820 1.00 95.81 79 ASP A CA 1
ATOM 631 C C . ASP A 1 79 ? 2.696 -4.733 -22.095 1.00 95.81 79 ASP A C 1
ATOM 633 O O . ASP A 1 79 ? 2.680 -4.603 -20.867 1.00 95.81 79 ASP A O 1
ATOM 637 N N . THR A 1 80 ? 3.319 -3.844 -22.868 1.00 95.38 80 THR A N 1
ATOM 638 C CA . THR A 1 80 ? 4.104 -2.731 -22.311 1.00 95.38 80 THR A CA 1
ATOM 639 C C . THR A 1 80 ? 3.259 -1.767 -21.475 1.00 95.38 80 THR A C 1
ATOM 641 O O . THR A 1 80 ? 3.763 -1.240 -20.481 1.00 95.38 80 THR A O 1
ATOM 644 N N . GLN A 1 81 ? 2.003 -1.518 -21.854 1.00 95.44 81 GLN A N 1
ATOM 645 C CA . GLN A 1 81 ? 1.136 -0.594 -21.123 1.00 95.44 81 GLN A CA 1
ATOM 646 C C . GLN A 1 81 ? 0.699 -1.205 -19.795 1.00 95.44 81 GLN A C 1
ATOM 648 O O . GLN A 1 81 ? 0.795 -0.537 -18.767 1.00 95.44 81 GLN A O 1
ATOM 653 N N . THR A 1 82 ? 0.338 -2.488 -19.778 1.00 94.94 82 THR A N 1
ATOM 654 C CA . THR A 1 82 ? -0.015 -3.181 -18.533 1.00 94.94 82 THR A CA 1
ATOM 655 C C . THR A 1 82 ? 1.173 -3.255 -17.577 1.00 94.94 82 THR A C 1
ATOM 657 O O . THR A 1 82 ? 1.029 -2.974 -16.388 1.00 94.94 82 THR A O 1
ATOM 660 N N . VAL A 1 83 ? 2.382 -3.537 -18.071 1.00 96.06 83 VAL A N 1
ATOM 661 C CA . VAL A 1 83 ? 3.579 -3.544 -17.213 1.00 96.06 83 VAL A CA 1
ATOM 662 C C . VAL A 1 83 ? 3.862 -2.144 -16.653 1.00 96.06 83 VAL A C 1
ATOM 664 O O . VAL A 1 83 ? 4.134 -2.012 -15.460 1.00 96.06 83 VAL A O 1
ATOM 667 N N . LYS A 1 84 ? 3.748 -1.082 -17.465 1.00 95.88 84 LYS A N 1
ATOM 668 C CA . LYS A 1 84 ? 3.858 0.310 -16.983 1.00 95.88 84 LYS A CA 1
ATOM 669 C C . LYS A 1 84 ? 2.807 0.640 -15.924 1.00 95.88 84 LYS A C 1
ATOM 671 O O . LYS A 1 84 ? 3.147 1.279 -14.929 1.00 95.88 84 LYS A O 1
ATOM 676 N N . ALA A 1 85 ? 1.574 0.167 -16.100 1.00 94.81 85 ALA A N 1
ATOM 677 C CA . ALA A 1 85 ? 0.510 0.336 -15.120 1.00 94.81 85 ALA A CA 1
ATOM 678 C C . ALA A 1 85 ? 0.858 -0.350 -13.789 1.00 94.81 85 ALA A C 1
ATOM 680 O O . ALA A 1 85 ? 0.705 0.266 -12.739 1.00 94.81 85 ALA A O 1
ATOM 681 N N . VAL A 1 86 ? 1.428 -1.562 -13.806 1.00 94.38 86 VAL A N 1
ATOM 682 C CA . VAL A 1 8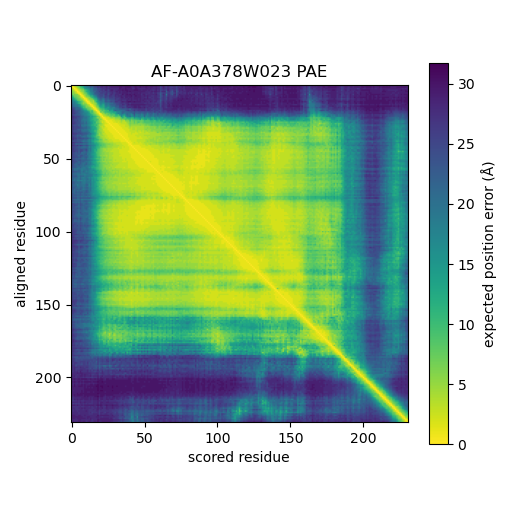6 ? 1.899 -2.236 -12.579 1.00 94.38 86 VAL A CA 1
ATOM 683 C C . VAL A 1 86 ? 2.956 -1.401 -11.848 1.00 94.38 86 VAL A C 1
ATOM 685 O O . VAL A 1 86 ? 2.882 -1.252 -10.626 1.00 94.38 86 VAL A O 1
ATOM 688 N N . PHE A 1 87 ? 3.917 -0.811 -12.567 1.00 95.69 87 PHE A N 1
ATOM 689 C CA . PHE A 1 87 ? 4.897 0.099 -11.961 1.00 95.69 87 PHE A CA 1
ATOM 690 C C . PHE A 1 87 ? 4.241 1.348 -11.359 1.00 95.69 87 PHE A C 1
ATOM 692 O O . PHE A 1 87 ? 4.595 1.748 -10.248 1.00 95.69 87 PHE A O 1
ATOM 699 N N . ALA A 1 88 ? 3.292 1.957 -12.072 1.00 94.94 88 ALA A N 1
ATOM 700 C CA . ALA A 1 88 ? 2.544 3.114 -11.591 1.00 94.94 88 ALA A CA 1
ATOM 701 C C . ALA A 1 88 ? 1.751 2.788 -10.317 1.00 94.94 88 ALA A C 1
ATOM 703 O O . ALA A 1 88 ? 1.905 3.486 -9.318 1.00 94.94 88 ALA A O 1
ATOM 704 N N . GLU A 1 89 ? 0.975 1.702 -10.302 1.00 94.06 89 GLU A N 1
ATOM 705 C CA . GLU A 1 89 ? 0.203 1.270 -9.129 1.00 94.06 89 GLU A CA 1
ATOM 706 C C . GLU A 1 89 ? 1.099 0.903 -7.940 1.00 94.06 89 GLU A C 1
ATOM 708 O O . GLU A 1 89 ? 0.799 1.246 -6.796 1.00 94.06 89 GLU A O 1
ATOM 713 N N . THR A 1 90 ? 2.254 0.286 -8.199 1.00 91.81 90 THR A N 1
ATOM 714 C CA . THR A 1 90 ? 3.242 -0.010 -7.151 1.00 91.81 90 THR A CA 1
ATOM 715 C C . THR A 1 90 ? 3.797 1.277 -6.535 1.00 91.81 90 THR A C 1
ATOM 717 O O 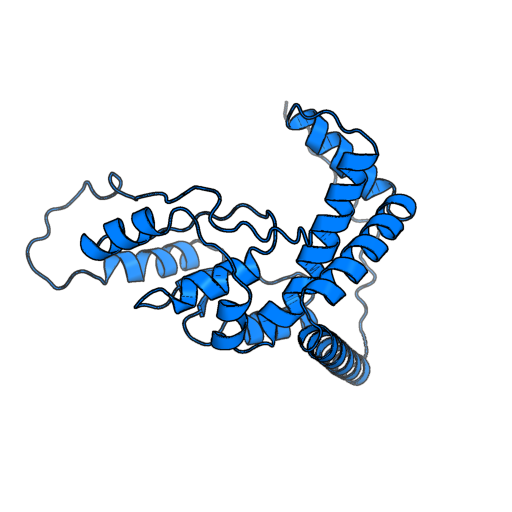. THR A 1 90 ? 3.900 1.391 -5.312 1.00 91.81 90 THR A O 1
ATOM 720 N N . ALA A 1 91 ? 4.118 2.277 -7.361 1.00 93.19 91 ALA A N 1
ATOM 721 C CA . ALA A 1 91 ? 4.601 3.571 -6.890 1.00 93.19 91 ALA A CA 1
ATOM 722 C C . ALA A 1 91 ? 3.524 4.339 -6.104 1.00 93.19 91 ALA A C 1
ATOM 724 O O . ALA A 1 91 ? 3.829 4.902 -5.051 1.00 93.19 91 ALA A O 1
ATOM 725 N N . LYS A 1 92 ? 2.263 4.315 -6.560 1.00 92.06 92 LYS A N 1
ATOM 726 C CA . LYS A 1 92 ? 1.121 4.881 -5.819 1.00 92.06 92 LYS A CA 1
ATOM 727 C C . LYS A 1 92 ? 0.978 4.231 -4.449 1.00 92.06 92 LYS A C 1
ATOM 729 O O . LYS A 1 92 ? 0.978 4.945 -3.451 1.00 92.06 92 LYS A O 1
ATOM 734 N N . CYS A 1 93 ? 0.971 2.898 -4.396 1.00 90.25 93 CYS A N 1
ATOM 735 C CA . CYS A 1 93 ? 0.892 2.148 -3.144 1.00 90.25 93 CYS A CA 1
ATOM 736 C C . CYS A 1 93 ? 2.018 2.534 -2.170 1.00 90.25 93 CYS A C 1
ATOM 738 O O . CYS A 1 93 ? 1.780 2.672 -0.971 1.00 90.25 93 CYS A O 1
ATOM 740 N N . GLY A 1 94 ? 3.239 2.747 -2.674 1.00 89.56 94 GLY A N 1
ATOM 741 C CA . GLY A 1 94 ? 4.360 3.223 -1.863 1.00 89.56 94 GLY A CA 1
ATOM 742 C C . GLY A 1 94 ? 4.147 4.635 -1.306 1.00 89.56 94 GLY A C 1
ATOM 743 O O . GLY A 1 94 ? 4.414 4.876 -0.129 1.00 89.56 94 GLY A O 1
ATOM 744 N N . LEU A 1 95 ? 3.637 5.561 -2.123 1.00 91.00 95 LEU A N 1
ATOM 745 C CA . LEU A 1 95 ? 3.356 6.941 -1.709 1.00 91.00 95 LEU A CA 1
ATOM 746 C C . LEU A 1 95 ? 2.199 7.033 -0.708 1.00 91.00 95 LEU A C 1
ATOM 748 O O . LEU A 1 95 ? 2.245 7.853 0.205 1.00 91.00 95 LEU A O 1
ATOM 752 N N . GLU A 1 96 ? 1.192 6.171 -0.826 1.00 90.88 96 GLU A N 1
ATOM 753 C CA . GLU A 1 96 ? 0.044 6.113 0.086 1.00 90.88 96 GLU A CA 1
ATOM 754 C C . GLU A 1 96 ? 0.405 5.660 1.509 1.00 90.88 96 GLU A C 1
ATOM 756 O O . GLU A 1 96 ? -0.346 5.928 2.450 1.00 90.88 96 GLU A O 1
ATOM 761 N N . LEU A 1 97 ? 1.580 5.053 1.713 1.00 88.12 97 LEU A N 1
ATOM 762 C CA . LEU A 1 97 ? 2.080 4.768 3.062 1.00 88.12 97 LEU A CA 1
ATOM 763 C C . LEU A 1 97 ? 2.272 6.048 3.885 1.00 88.12 97 LEU A C 1
ATOM 765 O O . LEU A 1 97 ? 2.107 6.022 5.104 1.00 88.12 97 LEU A O 1
ATOM 769 N N . ALA A 1 98 ? 2.583 7.177 3.240 1.00 89.38 98 ALA A N 1
ATOM 770 C CA . ALA A 1 98 ? 2.721 8.459 3.922 1.00 89.38 98 ALA A CA 1
ATOM 771 C C . ALA A 1 98 ? 1.409 8.884 4.618 1.00 89.38 98 ALA A C 1
ATOM 773 O O . ALA A 1 98 ? 1.404 8.993 5.849 1.00 89.38 98 ALA A O 1
ATOM 774 N N . PRO A 1 99 ? 0.271 9.072 3.918 1.00 88.19 99 PRO A N 1
ATOM 775 C CA . PRO A 1 99 ? -0.991 9.341 4.595 1.00 88.19 99 PRO A CA 1
ATOM 776 C C . PRO A 1 99 ? -1.415 8.205 5.536 1.00 88.19 99 PRO A C 1
ATOM 778 O O . PRO A 1 99 ? -1.882 8.507 6.632 1.00 88.19 99 PRO A O 1
ATOM 781 N N . ALA A 1 100 ? -1.171 6.931 5.205 1.00 85.75 100 ALA A N 1
ATOM 782 C CA . ALA A 1 100 ? -1.531 5.808 6.081 1.00 85.75 100 ALA A CA 1
ATOM 783 C C . ALA A 1 100 ? -0.839 5.850 7.460 1.00 85.75 100 ALA A C 1
ATOM 785 O O . ALA A 1 100 ? -1.414 5.432 8.473 1.00 85.75 100 ALA A O 1
ATOM 786 N N . PHE A 1 101 ? 0.393 6.364 7.522 1.00 85.00 101 PHE A N 1
ATOM 787 C CA . PHE A 1 101 ? 1.153 6.472 8.769 1.00 85.00 101 PHE A CA 1
ATOM 788 C C . PHE A 1 101 ? 0.904 7.774 9.527 1.00 85.00 101 PHE A C 1
ATOM 790 O O . PHE A 1 101 ? 0.977 7.763 10.755 1.00 85.00 101 PHE A O 1
ATOM 797 N N . PHE A 1 102 ? 0.606 8.875 8.832 1.00 85.31 102 PHE A N 1
ATOM 798 C CA . PHE A 1 102 ? 0.582 10.204 9.449 1.00 85.31 102 PHE A CA 1
ATOM 799 C C . PHE A 1 102 ? -0.814 10.826 9.577 1.00 85.31 102 PHE A C 1
ATOM 801 O O . PHE A 1 102 ? -1.075 11.428 10.620 1.00 85.31 102 PHE A O 1
ATOM 808 N N . LYS A 1 103 ? -1.744 10.637 8.625 1.00 86.69 103 LYS A N 1
ATOM 809 C CA . LYS A 1 103 ? -3.107 11.212 8.717 1.00 86.69 103 LYS A CA 1
ATOM 810 C C . LYS A 1 103 ? -3.898 10.624 9.873 1.00 86.69 103 LYS A C 1
ATOM 812 O O . LYS A 1 103 ? -3.633 9.489 10.263 1.00 86.69 103 LYS A O 1
ATOM 817 N N . LYS A 1 104 ? -4.849 11.366 10.439 1.00 86.44 104 LYS A N 1
ATOM 818 C CA . LYS A 1 104 ? -5.693 10.807 11.496 1.00 86.44 104 LYS A CA 1
ATOM 819 C C . LYS A 1 104 ? -6.611 9.724 10.919 1.00 86.44 104 LYS A C 1
ATOM 821 O O . LYS A 1 104 ? -6.875 9.742 9.715 1.00 86.44 104 LYS A O 1
ATOM 826 N N . PRO A 1 105 ? -7.057 8.761 11.740 1.00 82.75 105 PRO A N 1
ATOM 827 C CA . PRO A 1 105 ? -7.980 7.736 11.283 1.00 82.75 105 PRO A CA 1
ATOM 828 C C . PRO A 1 105 ? -9.214 8.348 10.589 1.00 82.75 105 PRO A C 1
ATOM 830 O O . PRO A 1 105 ? -9.519 7.965 9.461 1.00 82.75 105 PRO A O 1
ATOM 833 N N . GLU A 1 106 ? -9.821 9.377 11.170 1.00 85.88 106 GLU A N 1
ATOM 834 C CA . GLU A 1 106 ? -11.053 9.991 10.660 1.00 85.88 106 GLU A CA 1
ATOM 835 C C . GLU A 1 106 ? -10.834 10.610 9.267 1.00 85.88 106 GLU A C 1
ATOM 837 O O . GLU A 1 106 ? -11.638 10.424 8.355 1.00 85.88 106 GLU A O 1
ATOM 842 N N . ASP A 1 107 ? -9.680 11.255 9.054 1.00 86.56 107 ASP A N 1
ATOM 843 C CA . ASP A 1 107 ? -9.298 11.793 7.742 1.00 86.56 107 ASP A CA 1
ATOM 844 C C . ASP A 1 107 ? -9.175 10.680 6.694 1.00 86.56 107 ASP A C 1
ATOM 846 O O . ASP A 1 107 ? -9.526 10.878 5.532 1.00 86.56 107 ASP A O 1
ATOM 850 N N . ILE A 1 108 ? -8.663 9.508 7.090 1.00 85.62 108 ILE A N 1
ATOM 851 C CA . ILE A 1 108 ? -8.494 8.362 6.192 1.00 85.62 108 ILE A CA 1
ATOM 852 C C . ILE A 1 108 ? -9.854 7.821 5.748 1.00 85.62 108 ILE A C 1
ATOM 854 O O . ILE A 1 108 ? -9.977 7.424 4.594 1.00 85.62 108 ILE A O 1
ATOM 858 N N . GLU A 1 109 ? -10.878 7.834 6.603 1.00 85.44 109 GLU A N 1
ATOM 859 C CA . GLU A 1 109 ? -12.217 7.356 6.229 1.00 85.44 109 GLU A CA 1
ATOM 860 C C . GLU A 1 109 ? -12.815 8.171 5.087 1.00 85.44 109 GLU A C 1
ATOM 862 O O . GLU A 1 109 ? -13.328 7.599 4.128 1.00 85.44 109 GLU A O 1
ATOM 867 N N . THR A 1 110 ? -12.642 9.495 5.130 1.00 87.75 110 THR A N 1
ATOM 868 C CA . THR A 1 110 ? -13.133 10.402 4.080 1.00 87.75 110 THR A CA 1
ATOM 869 C C . THR A 1 110 ? -12.469 10.176 2.717 1.00 87.75 110 THR A C 1
ATOM 871 O O . THR A 1 110 ? -12.977 10.630 1.692 1.00 87.75 110 THR A O 1
ATOM 874 N N . MET A 1 111 ? -11.339 9.458 2.672 1.00 87.56 111 MET A N 1
ATOM 875 C CA . MET A 1 111 ? -10.652 9.117 1.424 1.00 87.56 111 MET A CA 1
ATOM 876 C C . MET A 1 111 ? -11.334 7.968 0.665 1.00 87.56 111 MET A C 1
ATOM 878 O O . MET A 1 111 ? -11.094 7.812 -0.535 1.00 87.56 111 MET A O 1
ATOM 882 N N . PHE A 1 112 ? -12.171 7.164 1.330 1.00 88.06 112 PHE A N 1
ATOM 883 C CA . PHE A 1 112 ? -12.875 6.038 0.716 1.00 88.06 112 PHE A CA 1
ATOM 884 C C . PHE A 1 112 ? -14.228 6.491 0.168 1.00 88.06 112 PHE A C 1
ATOM 886 O O . PHE A 1 112 ? -15.111 6.897 0.915 1.00 88.06 112 PHE A O 1
ATOM 893 N N . LYS A 1 113 ? -14.404 6.394 -1.154 1.00 87.19 113 LYS A N 1
ATOM 894 C CA . LYS A 1 113 ? -15.654 6.788 -1.828 1.00 87.19 113 LYS A CA 1
ATOM 895 C C . LYS A 1 113 ? -16.709 5.684 -1.856 1.00 87.19 113 LYS A C 1
ATOM 897 O O . LYS A 1 113 ? -17.897 5.976 -1.889 1.00 87.19 113 LYS A O 1
ATOM 902 N N . ALA A 1 114 ? -16.272 4.430 -1.905 1.00 87.69 114 ALA A N 1
ATOM 903 C CA . ALA A 1 114 ? -17.144 3.269 -1.978 1.00 87.69 114 ALA A CA 1
ATOM 904 C C . ALA A 1 114 ? -16.473 2.073 -1.301 1.00 87.69 114 ALA A C 1
ATOM 906 O O . ALA A 1 114 ? -15.258 1.881 -1.412 1.00 87.69 114 ALA A O 1
ATOM 907 N N . VAL A 1 115 ? -17.286 1.267 -0.626 1.00 89.75 115 VAL A N 1
ATOM 908 C CA . VAL A 1 115 ? -16.876 0.023 0.025 1.00 89.75 115 VAL A CA 1
ATOM 909 C C . VAL A 1 115 ? -17.843 -1.060 -0.412 1.00 89.75 115 VAL A C 1
ATOM 911 O O . VAL A 1 115 ? -19.056 -0.865 -0.373 1.00 89.75 115 VAL A O 1
ATOM 914 N N . HIS A 1 116 ? -17.302 -2.190 -0.852 1.00 90.31 116 HIS A N 1
ATOM 915 C CA . HIS A 1 116 ? -18.089 -3.310 -1.360 1.00 90.31 116 HIS A CA 1
ATOM 916 C C . HIS A 1 116 ? -17.868 -4.544 -0.482 1.00 90.31 116 HIS A C 1
ATOM 918 O O . HIS A 1 116 ? -16.742 -4.796 -0.044 1.00 90.31 116 HIS A O 1
ATOM 924 N N . GLY A 1 117 ? -18.921 -5.329 -0.236 1.00 90.38 117 GLY A N 1
ATOM 925 C CA . GLY A 1 117 ? -18.836 -6.552 0.566 1.00 90.38 117 GLY A CA 1
ATOM 926 C C . GLY A 1 117 ? -18.818 -6.321 2.082 1.00 90.38 117 GLY A C 1
ATOM 927 O O . GLY A 1 117 ? -18.482 -7.243 2.830 1.00 90.38 117 GLY A O 1
ATOM 928 N N . TRP A 1 118 ? -19.147 -5.111 2.555 1.00 91.94 118 TRP A N 1
ATOM 929 C CA . TRP A 1 118 ? -19.212 -4.806 3.991 1.00 91.94 118 TRP A CA 1
ATOM 930 C C . TRP A 1 118 ? -20.333 -5.579 4.697 1.00 91.94 118 TRP A C 1
ATOM 932 O O . TRP A 1 118 ? -20.204 -5.949 5.861 1.00 91.94 118 TRP A O 1
ATOM 942 N N . GLU A 1 119 ? -21.394 -5.915 3.971 1.00 91.75 119 GLU A N 1
ATOM 943 C CA . GLU A 1 119 ? -22.504 -6.746 4.425 1.00 91.75 119 GLU A CA 1
ATOM 944 C C . GLU A 1 119 ? -22.043 -8.105 4.977 1.00 91.75 119 GLU A C 1
ATOM 946 O O . GLU A 1 119 ? -22.598 -8.592 5.960 1.00 91.75 119 GLU A O 1
ATOM 951 N N . HIS A 1 120 ? -20.975 -8.692 4.424 1.00 91.62 120 HIS A N 1
ATOM 952 C CA . HIS A 1 120 ? -20.410 -9.945 4.930 1.00 91.62 120 HIS A CA 1
ATOM 953 C C . HIS A 1 120 ? -19.720 -9.765 6.283 1.00 91.62 120 HIS A C 1
ATOM 955 O O . HIS A 1 120 ? -19.768 -10.656 7.132 1.00 91.62 120 HIS A O 1
ATOM 961 N N . VAL A 1 121 ? -19.081 -8.609 6.487 1.00 91.88 121 VAL A N 1
ATOM 962 C CA . VAL A 1 121 ? -18.453 -8.251 7.761 1.00 91.88 121 VAL A CA 1
ATOM 963 C C . VAL A 1 121 ? -19.536 -8.020 8.807 1.00 91.88 121 VAL A C 1
ATOM 965 O O . VAL A 1 121 ? -19.474 -8.621 9.878 1.00 91.88 121 VAL A O 1
ATOM 968 N N . GLN A 1 122 ? -20.552 -7.218 8.476 1.00 92.06 122 GLN A N 1
AT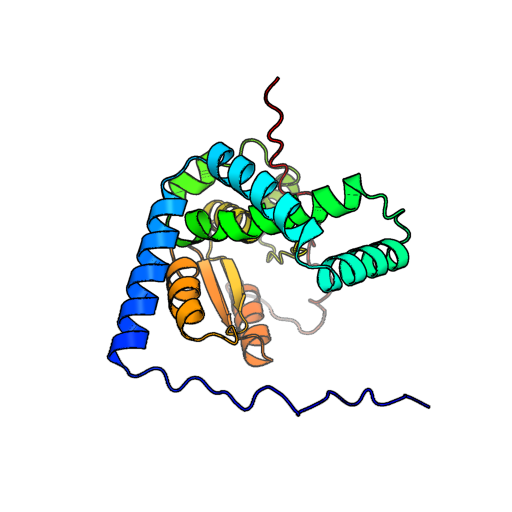OM 969 C CA . GLN A 1 122 ? -21.658 -6.920 9.381 1.00 92.06 122 GLN A CA 1
ATOM 970 C C . GLN A 1 122 ? -22.409 -8.192 9.789 1.00 92.06 122 GLN A C 1
ATOM 972 O O . GLN A 1 122 ? -22.597 -8.436 10.974 1.00 92.06 122 GLN A O 1
ATOM 977 N N . GLN A 1 123 ? -22.725 -9.074 8.837 1.00 92.94 123 GLN A N 1
ATOM 978 C CA . GLN A 1 123 ? -23.415 -10.329 9.130 1.00 92.94 123 GLN A CA 1
ATOM 979 C C . GLN A 1 123 ? -22.631 -11.233 10.097 1.00 92.94 123 GLN A C 1
ATOM 981 O O . GLN A 1 123 ? -23.224 -11.915 10.933 1.00 92.94 123 GLN A O 1
ATOM 986 N N . ALA A 1 124 ? -21.303 -11.284 9.977 1.00 90.75 124 ALA A N 1
ATOM 987 C CA . ALA A 1 124 ? -20.467 -12.053 10.893 1.00 90.75 124 ALA A CA 1
ATOM 988 C C . ALA A 1 124 ? -20.391 -11.397 12.285 1.00 90.75 124 ALA A C 1
ATOM 990 O O . ALA A 1 124 ? -20.413 -12.110 13.290 1.00 90.75 124 ALA A O 1
ATOM 991 N N . LEU A 1 125 ? -20.370 -10.060 12.353 1.00 90.56 125 LEU A N 1
ATOM 992 C CA . LEU A 1 125 ? -20.448 -9.315 13.614 1.00 90.56 125 LEU A CA 1
ATOM 993 C C . LEU A 1 125 ? -21.774 -9.564 14.338 1.00 90.56 125 LEU A C 1
ATOM 995 O O . LEU A 1 125 ? -21.756 -9.869 15.528 1.00 90.56 125 LEU A O 1
ATOM 999 N N . ASP A 1 126 ? -22.897 -9.510 13.621 1.00 92.94 126 ASP A N 1
ATOM 1000 C CA . ASP A 1 126 ? -24.238 -9.716 14.184 1.00 92.94 126 ASP A CA 1
ATOM 1001 C C . ASP A 1 126 ? -24.408 -11.137 14.749 1.00 92.94 126 ASP A C 1
ATOM 1003 O O . ASP A 1 126 ? -25.115 -11.353 15.731 1.00 92.94 126 ASP A O 1
ATOM 1007 N N . LYS A 1 127 ? -23.708 -12.118 14.165 1.00 93.06 127 LYS A N 1
ATOM 1008 C CA . LYS A 1 127 ? -23.655 -13.506 14.655 1.00 93.06 127 LYS A CA 1
ATOM 1009 C C . LYS A 1 127 ? -22.681 -13.714 15.821 1.00 93.06 127 LYS A C 1
ATOM 1011 O O . LYS A 1 127 ? -22.583 -14.830 16.330 1.00 93.06 127 LYS A O 1
ATOM 1016 N N . GLY A 1 128 ? -21.930 -12.688 16.223 1.00 88.88 128 GLY A N 1
ATOM 1017 C CA . GLY A 1 128 ? -20.876 -12.801 17.233 1.00 88.88 128 GLY A CA 1
ATOM 1018 C C . GLY A 1 128 ? -19.699 -13.682 16.795 1.00 88.88 128 GLY A C 1
ATOM 1019 O O . GLY A 1 128 ? -19.005 -14.255 17.638 1.00 88.88 128 GLY A O 1
ATOM 1020 N N . GLU A 1 129 ? -19.476 -13.837 15.486 1.00 87.75 129 GLU A N 1
ATOM 1021 C CA . GLU A 1 129 ? -18.369 -14.627 14.950 1.00 87.75 129 GLU A CA 1
ATOM 1022 C C . GLU A 1 129 ? -17.054 -13.831 14.962 1.00 87.75 129 GLU A C 1
ATOM 1024 O O . GLU A 1 129 ? -17.011 -12.608 14.819 1.00 87.75 129 GLU A O 1
ATOM 1029 N N . GLY A 1 130 ? -15.934 -14.541 15.111 1.00 84.56 130 GLY A N 1
ATOM 1030 C CA . GLY A 1 130 ? -14.614 -13.937 14.955 1.00 84.56 130 GLY A CA 1
ATOM 1031 C C . GLY A 1 130 ? -14.306 -13.628 13.488 1.00 84.56 130 GLY A C 1
ATOM 1032 O O . GLY A 1 130 ? -14.534 -14.461 12.613 1.00 84.56 130 GLY A O 1
ATOM 1033 N N . LEU A 1 131 ? -13.716 -12.460 13.223 1.00 88.69 131 LEU A N 1
ATOM 1034 C CA . LEU A 1 131 ? -13.330 -12.031 11.876 1.00 88.69 131 LEU A CA 1
ATOM 1035 C C . LEU A 1 131 ? -11.860 -12.348 11.569 1.00 88.69 131 LEU A C 1
ATOM 1037 O O . LEU A 1 131 ? -10.966 -12.039 12.361 1.00 88.69 131 LEU A O 1
ATOM 1041 N N . LEU A 1 132 ? -11.598 -12.907 10.383 1.00 88.75 132 LEU A N 1
ATOM 1042 C CA . LEU A 1 132 ? -10.254 -13.069 9.824 1.00 88.75 132 LEU A CA 1
ATOM 1043 C C . LEU A 1 132 ? -10.186 -12.423 8.437 1.00 88.75 132 LEU A C 1
ATOM 1045 O O . LEU A 1 132 ? -10.738 -12.947 7.474 1.00 88.75 132 LEU A O 1
ATOM 1049 N N . PHE A 1 133 ? -9.457 -11.313 8.338 1.00 87.56 133 PHE A N 1
ATOM 1050 C CA . PHE A 1 133 ? -9.216 -10.626 7.071 1.00 87.56 133 PHE A CA 1
ATOM 1051 C C . PHE A 1 133 ? -7.981 -11.200 6.373 1.00 87.56 133 PHE A C 1
ATOM 1053 O O . PHE A 1 133 ? -6.904 -11.274 6.968 1.00 87.56 133 PHE A O 1
ATOM 1060 N N . ILE A 1 134 ? -8.135 -11.576 5.103 1.00 87.69 134 ILE A N 1
ATOM 1061 C CA . ILE A 1 134 ? -7.041 -12.018 4.234 1.00 87.69 134 ILE A CA 1
ATOM 1062 C C . ILE A 1 134 ? -6.906 -10.981 3.123 1.00 87.69 134 ILE A C 1
ATOM 1064 O O . ILE A 1 134 ? -7.785 -10.865 2.273 1.00 87.69 134 ILE A O 1
ATOM 1068 N N . THR A 1 135 ? -5.819 -10.211 3.142 1.00 81.19 135 THR A N 1
ATOM 1069 C CA . THR A 1 135 ? -5.583 -9.139 2.171 1.00 81.19 135 THR A CA 1
ATOM 1070 C C . THR A 1 135 ? -4.414 -9.496 1.251 1.00 81.19 135 THR A C 1
ATOM 1072 O O . THR A 1 135 ? -3.287 -9.671 1.726 1.00 81.19 135 THR A O 1
ATOM 1075 N N . PRO A 1 136 ? -4.635 -9.615 -0.071 1.00 82.25 136 PRO A N 1
ATOM 1076 C CA . PRO A 1 136 ? -3.522 -9.690 -1.006 1.00 82.25 136 PRO A CA 1
ATOM 1077 C C . PRO A 1 136 ? -2.766 -8.351 -1.013 1.00 82.25 136 PRO A C 1
ATOM 1079 O O . PRO A 1 136 ? -3.326 -7.303 -0.686 1.00 82.25 136 PRO A O 1
ATOM 1082 N N . HIS A 1 137 ? -1.490 -8.362 -1.401 1.00 80.56 137 HIS A N 1
ATOM 1083 C CA . HIS A 1 137 ? -0.685 -7.142 -1.558 1.00 80.56 137 HIS A CA 1
ATOM 1084 C C . HIS A 1 137 ? -1.039 -6.413 -2.861 1.00 80.56 137 HIS A C 1
ATOM 1086 O O . HIS A 1 137 ? -0.222 -6.306 -3.770 1.00 80.56 137 HIS A O 1
ATOM 1092 N N . ILE A 1 138 ? -2.289 -5.963 -2.958 1.00 80.00 138 ILE A N 1
ATOM 1093 C CA . ILE A 1 138 ? -2.854 -5.278 -4.120 1.00 80.00 138 ILE A CA 1
ATOM 1094 C C . ILE A 1 138 ? -3.449 -3.952 -3.651 1.00 80.00 138 ILE A C 1
ATOM 1096 O O . ILE A 1 138 ? -4.212 -3.917 -2.684 1.00 80.00 138 ILE A O 1
ATOM 1100 N N . GLY A 1 139 ? -3.101 -2.872 -4.352 1.00 82.69 139 GLY A N 1
ATOM 1101 C CA . GLY A 1 139 ? -3.549 -1.518 -4.031 1.00 82.69 139 GLY A CA 1
ATOM 1102 C C . GLY A 1 139 ? -3.111 -1.049 -2.640 1.00 82.69 139 GLY A C 1
ATOM 1103 O O . GLY A 1 139 ? -2.165 -1.573 -2.048 1.00 82.69 139 GLY A O 1
ATOM 1104 N N . SER A 1 140 ? -3.833 -0.063 -2.102 1.00 84.19 140 SER A N 1
ATOM 1105 C CA . SER A 1 140 ? -3.527 0.569 -0.814 1.00 84.19 140 SER A CA 1
ATOM 1106 C C . SER A 1 140 ? -3.974 -0.243 0.403 1.00 84.19 140 SER A C 1
ATOM 1108 O O . SER A 1 140 ? -4.822 0.175 1.196 1.00 84.19 140 SER A O 1
ATOM 1110 N N . TYR A 1 141 ? -3.420 -1.439 0.578 1.00 84.06 141 TYR A N 1
ATOM 1111 C CA . TYR A 1 141 ? -3.857 -2.331 1.654 1.00 84.06 141 TYR A CA 1
ATOM 1112 C C . TYR A 1 141 ? -3.584 -1.772 3.067 1.00 84.06 141 TYR A C 1
ATOM 1114 O O . TYR A 1 141 ? -4.292 -2.145 4.002 1.00 84.06 141 TYR A O 1
ATOM 1122 N N . ASP A 1 142 ? -2.606 -0.869 3.254 1.00 85.06 142 ASP A N 1
ATOM 1123 C CA . ASP A 1 142 ? -2.365 -0.218 4.557 1.00 85.06 142 ASP A CA 1
ATOM 1124 C C . ASP A 1 142 ? -3.476 0.799 4.876 1.00 85.06 142 ASP A C 1
ATOM 1126 O O . ASP A 1 142 ? -4.018 0.757 5.980 1.00 85.06 142 ASP A O 1
ATOM 1130 N N . LEU A 1 143 ? -3.907 1.622 3.902 1.00 87.38 143 LEU A N 1
ATOM 1131 C CA . LEU A 1 143 ? -5.082 2.497 4.055 1.00 87.38 143 LEU A CA 1
ATOM 1132 C C . LEU A 1 143 ? -6.356 1.675 4.290 1.00 87.38 143 LEU A C 1
ATOM 1134 O O . LEU A 1 143 ? -7.115 1.977 5.209 1.00 87.38 143 LEU A O 1
ATOM 1138 N N . GLY A 1 144 ? -6.567 0.604 3.519 1.00 87.81 144 GLY A N 1
ATOM 1139 C CA . GLY A 1 144 ? -7.718 -0.289 3.696 1.00 87.81 144 GLY A CA 1
ATOM 1140 C C . GLY A 1 144 ? -7.755 -0.927 5.087 1.00 87.81 144 GLY A C 1
ATOM 1141 O O . GLY A 1 144 ? -8.803 -0.988 5.727 1.00 87.81 144 GLY A O 1
ATOM 1142 N N . GLY A 1 145 ? -6.593 -1.320 5.618 1.00 87.38 145 GLY A N 1
ATOM 1143 C CA . GLY A 1 145 ? -6.469 -1.805 6.993 1.00 87.38 145 GLY A CA 1
ATOM 1144 C C . GLY A 1 145 ? -6.873 -0.763 8.043 1.00 87.38 145 GLY A C 1
ATOM 1145 O O . GLY A 1 145 ? -7.473 -1.122 9.057 1.00 87.38 145 GLY A O 1
ATOM 1146 N N . ARG A 1 146 ? -6.598 0.529 7.806 1.00 86.00 146 ARG A N 1
ATOM 1147 C CA . ARG A 1 146 ? -7.049 1.624 8.691 1.00 86.00 146 ARG A CA 1
ATOM 1148 C C . ARG A 1 146 ? -8.537 1.843 8.641 1.00 86.00 146 ARG A C 1
ATOM 1150 O O . ARG A 1 146 ? -9.134 2.023 9.698 1.00 86.00 146 ARG A O 1
ATOM 1157 N N . TYR A 1 147 ? -9.099 1.819 7.442 1.00 89.25 147 TYR A N 1
ATOM 1158 C CA . TYR A 1 147 ? -10.532 1.931 7.253 1.00 89.25 147 TYR A CA 1
ATOM 1159 C C . TYR A 1 147 ? -11.253 0.821 8.026 1.00 89.25 147 TYR A C 1
ATOM 1161 O O . TYR A 1 147 ? -12.019 1.101 8.943 1.00 89.25 147 TYR A O 1
ATOM 1169 N N . ILE A 1 148 ? -10.890 -0.443 7.776 1.00 89.62 148 ILE A N 1
ATOM 1170 C CA . ILE A 1 148 ? -11.477 -1.600 8.475 1.00 89.62 148 ILE A CA 1
ATOM 1171 C C . ILE A 1 148 ? -11.317 -1.454 9.986 1.00 89.62 148 ILE A C 1
ATOM 1173 O O . ILE A 1 148 ? -12.268 -1.645 10.737 1.00 89.62 148 ILE A O 1
ATOM 1177 N N . SER A 1 149 ? -10.117 -1.096 10.449 1.00 89.12 149 SER A N 1
ATOM 1178 C CA . SER A 1 149 ? -9.856 -0.984 11.881 1.00 89.12 149 SER A CA 1
ATOM 1179 C C . SER A 1 149 ? -10.747 0.039 12.581 1.00 89.12 149 SER A C 1
ATOM 1181 O O . SER A 1 149 ? -10.965 -0.126 13.778 1.00 89.12 149 SER A O 1
ATOM 1183 N N . GLN A 1 150 ? -11.199 1.095 11.908 1.00 87.94 150 GLN A N 1
ATOM 1184 C CA . GLN A 1 150 ? -12.047 2.111 12.531 1.00 87.94 150 GLN A CA 1
ATOM 1185 C C . GLN A 1 150 ? -13.508 1.702 12.602 1.00 87.94 150 GLN A C 1
ATOM 1187 O O . GLN A 1 150 ? -14.129 1.872 13.655 1.00 87.94 150 GLN A O 1
ATOM 1192 N N . GLN A 1 151 ? -13.999 1.105 11.519 1.00 88.50 151 GLN A N 1
ATOM 1193 C CA . GLN A 1 151 ? -15.376 0.642 11.384 1.00 88.50 151 GLN A CA 1
ATOM 1194 C C . GLN A 1 151 ? -15.693 -0.527 12.331 1.00 88.50 151 GLN A C 1
ATOM 1196 O O . GLN A 1 151 ? -16.836 -0.721 12.735 1.00 88.50 151 GLN A O 1
ATOM 1201 N N . LEU A 1 152 ? -14.681 -1.301 12.742 1.00 88.06 152 LEU A N 1
ATOM 1202 C CA . LEU A 1 152 ? -14.867 -2.397 13.691 1.00 88.06 152 LEU A CA 1
ATOM 1203 C C . LEU A 1 152 ? -15.101 -1.900 15.133 1.00 88.06 152 LEU A C 1
ATOM 1205 O O . LEU A 1 152 ? -14.422 -0.976 15.597 1.00 88.06 152 LEU A O 1
ATOM 1209 N N . PRO A 1 153 ? -15.982 -2.561 15.910 1.00 84.56 153 PRO A N 1
ATOM 1210 C CA . PRO A 1 153 ? -16.222 -2.212 17.313 1.00 84.56 153 PRO A CA 1
ATOM 1211 C C . PRO A 1 153 ? -15.060 -2.608 18.244 1.00 84.56 153 PRO A C 1
ATOM 1213 O O . PRO A 1 153 ? -15.000 -2.163 19.387 1.00 84.56 153 PRO A O 1
ATOM 1216 N N . PHE A 1 154 ? -14.106 -3.411 17.765 1.00 84.88 154 PHE A N 1
ATOM 1217 C CA . PHE A 1 154 ? -12.948 -3.897 18.518 1.00 84.88 154 PHE A CA 1
ATOM 1218 C C . PHE A 1 154 ? -11.621 -3.635 17.790 1.00 84.88 154 PHE A C 1
ATOM 1220 O O . PHE A 1 154 ? -11.578 -3.183 16.649 1.00 84.88 154 PHE A O 1
ATOM 1227 N N . HIS A 1 155 ? -10.506 -3.935 18.463 1.00 83.94 155 HIS A N 1
ATOM 1228 C CA . HIS A 1 155 ? -9.163 -3.742 17.915 1.00 83.94 155 HIS A CA 1
ATOM 1229 C C . HIS A 1 155 ? -8.821 -4.735 16.797 1.00 83.94 155 HIS A C 1
ATOM 1231 O O . HIS A 1 155 ? -8.862 -5.950 17.007 1.00 83.94 155 HIS A O 1
ATOM 1237 N N . LEU A 1 156 ? -8.355 -4.222 15.656 1.00 84.75 156 LEU A N 1
ATOM 1238 C CA . LEU A 1 156 ? -7.805 -5.036 14.573 1.00 84.75 156 LEU A CA 1
ATOM 1239 C C . LEU A 1 156 ? -6.334 -5.360 14.862 1.00 84.75 156 LEU A C 1
ATOM 1241 O O . LEU A 1 156 ? -5.518 -4.461 15.068 1.00 84.75 156 LEU A O 1
ATOM 1245 N N . THR A 1 157 ? -5.981 -6.648 14.860 1.00 82.12 157 THR A N 1
ATOM 1246 C CA . THR A 1 157 ? -4.595 -7.098 15.060 1.00 82.12 157 THR A CA 1
ATOM 1247 C C . THR A 1 157 ? -4.000 -7.596 13.747 1.00 82.12 157 THR A C 1
ATOM 1249 O O . THR A 1 157 ? -4.426 -8.621 13.223 1.00 82.12 157 THR A O 1
ATOM 1252 N N . ALA A 1 158 ? -2.985 -6.898 13.239 1.00 81.00 158 ALA A N 1
ATOM 1253 C CA . ALA A 1 158 ? -2.252 -7.277 12.034 1.00 81.00 158 ALA A CA 1
ATOM 1254 C C . ALA A 1 158 ? -0.960 -8.030 12.382 1.00 81.00 158 ALA A C 1
ATOM 1256 O O . ALA A 1 158 ? -0.223 -7.646 13.294 1.00 81.00 158 ALA A O 1
ATOM 1257 N N . MET A 1 159 ? -0.646 -9.091 11.636 1.00 76.69 159 MET A N 1
ATOM 1258 C CA . MET A 1 159 ? 0.647 -9.763 11.774 1.00 76.69 159 MET A CA 1
ATOM 1259 C C . MET A 1 159 ? 1.766 -8.886 11.192 1.00 76.69 159 MET A C 1
ATOM 1261 O O . MET A 1 159 ? 1.634 -8.329 10.105 1.00 76.69 159 MET A O 1
ATOM 1265 N N . TYR A 1 160 ? 2.875 -8.762 11.915 1.00 71.56 160 TYR A N 1
ATOM 1266 C CA . TYR A 1 160 ? 3.975 -7.858 11.607 1.00 71.56 160 TYR A CA 1
ATOM 1267 C C . TYR A 1 160 ? 5.320 -8.579 11.620 1.00 71.56 160 TYR A C 1
ATOM 1269 O O . TYR A 1 160 ? 5.722 -9.159 12.632 1.00 71.56 160 TYR A O 1
ATOM 1277 N N . LYS A 1 161 ? 6.039 -8.483 10.501 1.00 71.44 161 LYS A N 1
ATOM 1278 C CA . LYS A 1 161 ? 7.446 -8.865 10.392 1.00 71.44 161 LYS A CA 1
ATOM 1279 C C . LYS A 1 161 ? 8.292 -7.590 10.377 1.00 71.44 161 LYS A C 1
ATOM 1281 O O . LYS A 1 161 ? 8.030 -6.738 9.527 1.00 71.44 161 LYS A O 1
ATOM 1286 N N . PRO A 1 162 ? 9.292 -7.441 11.263 1.00 65.50 162 PRO A N 1
ATOM 1287 C CA . PRO A 1 162 ? 10.125 -6.245 11.276 1.00 65.50 162 PRO A CA 1
ATOM 1288 C C . PRO A 1 162 ? 10.878 -6.088 9.940 1.00 65.50 162 PRO A C 1
ATOM 1290 O O . PRO A 1 162 ? 11.439 -7.071 9.438 1.00 65.50 162 PRO A O 1
ATOM 1293 N N . PRO A 1 163 ? 10.890 -4.883 9.338 1.00 66.56 163 PRO A N 1
ATOM 1294 C CA . PRO A 1 163 ? 11.588 -4.628 8.088 1.00 66.56 163 PRO A CA 1
ATOM 1295 C C . PRO A 1 163 ? 13.104 -4.682 8.297 1.00 66.56 163 PRO A C 1
ATOM 1297 O O . PRO A 1 163 ? 13.622 -4.406 9.379 1.00 66.56 163 PRO A O 1
ATOM 1300 N N . LYS A 1 164 ? 13.841 -4.982 7.221 1.00 65.12 164 LYS A N 1
ATOM 1301 C CA . LYS A 1 164 ? 15.314 -5.053 7.250 1.00 65.12 164 LYS A CA 1
ATOM 1302 C C . LYS A 1 164 ? 15.961 -3.710 7.637 1.00 65.12 164 LYS A C 1
ATOM 1304 O O . LYS A 1 164 ? 17.047 -3.689 8.210 1.00 65.12 164 LYS A O 1
ATOM 1309 N N . ILE A 1 165 ? 15.284 -2.590 7.364 1.00 70.25 165 ILE A N 1
ATOM 1310 C CA . ILE A 1 165 ? 15.752 -1.231 7.664 1.00 70.25 165 ILE A CA 1
ATOM 1311 C C . ILE A 1 165 ? 15.124 -0.743 8.978 1.00 70.25 165 ILE A C 1
ATOM 1313 O O . ILE A 1 165 ? 13.968 -0.323 9.019 1.00 70.25 165 ILE A O 1
ATOM 1317 N N . LYS A 1 166 ? 15.918 -0.727 10.057 1.00 70.69 166 LYS A N 1
ATOM 1318 C CA . LYS A 1 166 ? 15.458 -0.352 11.412 1.00 70.69 166 LYS A CA 1
ATOM 1319 C C . LYS A 1 166 ? 14.914 1.080 11.536 1.00 70.69 166 LYS A C 1
ATOM 1321 O O . LYS A 1 166 ? 14.150 1.357 12.452 1.00 70.69 166 LYS A O 1
ATOM 1326 N N . ALA A 1 167 ? 15.340 2.009 10.676 1.00 66.81 167 ALA A N 1
ATOM 1327 C CA . ALA A 1 167 ? 14.831 3.386 10.701 1.00 66.81 167 ALA A CA 1
ATOM 1328 C C . ALA A 1 167 ? 13.357 3.453 10.268 1.00 66.81 167 ALA A C 1
ATOM 1330 O O . ALA A 1 167 ? 12.577 4.198 10.852 1.00 66.81 167 ALA A O 1
ATOM 1331 N N . ILE A 1 168 ? 12.977 2.618 9.299 1.00 68.25 168 ILE A N 1
ATOM 1332 C CA . ILE A 1 168 ? 11.606 2.513 8.800 1.00 68.25 168 ILE A CA 1
ATOM 1333 C C . ILE A 1 168 ? 10.724 1.773 9.814 1.00 68.25 168 ILE A C 1
ATOM 1335 O O . ILE A 1 168 ? 9.578 2.157 9.999 1.00 68.25 168 ILE A O 1
ATOM 1339 N N . ASP A 1 169 ? 11.267 0.782 10.532 1.00 74.06 169 ASP A N 1
ATOM 1340 C CA . ASP A 1 169 ? 10.540 0.026 11.567 1.00 74.06 169 ASP A CA 1
ATOM 1341 C C . ASP A 1 169 ? 9.882 0.938 12.617 1.00 74.06 169 ASP A C 1
ATOM 1343 O O . ASP A 1 169 ? 8.695 0.802 12.903 1.00 74.06 169 ASP A O 1
ATOM 1347 N N . LYS A 1 170 ? 10.620 1.931 13.133 1.00 72.69 170 LYS A N 1
ATOM 1348 C CA . LYS A 1 170 ? 10.082 2.888 14.115 1.00 72.69 170 LYS A CA 1
ATOM 1349 C C . LYS A 1 170 ? 8.926 3.714 13.549 1.00 72.69 170 LYS A C 1
ATOM 1351 O O . LYS A 1 170 ? 7.916 3.877 14.225 1.00 72.69 170 LYS A O 1
ATOM 1356 N N . ILE A 1 171 ? 9.064 4.199 12.315 1.00 73.75 171 ILE A N 1
ATOM 1357 C CA . ILE A 1 171 ? 8.033 4.997 11.635 1.00 73.75 171 ILE A CA 1
ATOM 1358 C C . ILE A 1 171 ? 6.797 4.133 11.355 1.00 73.75 171 ILE A C 1
ATOM 1360 O O . ILE A 1 171 ? 5.678 4.539 11.657 1.00 73.75 171 ILE A O 1
ATOM 1364 N N . MET A 1 172 ? 6.995 2.917 10.842 1.00 73.56 172 MET A N 1
ATOM 1365 C CA . MET A 1 172 ? 5.916 1.972 10.552 1.00 73.56 172 MET A CA 1
ATOM 1366 C C . MET A 1 172 ? 5.161 1.567 11.815 1.00 73.56 172 MET A C 1
ATOM 1368 O O . MET A 1 172 ? 3.935 1.547 11.798 1.00 73.56 172 MET A O 1
ATOM 1372 N N . GLN A 1 173 ? 5.857 1.260 12.912 1.00 74.50 173 GLN A N 1
ATOM 1373 C CA . GLN A 1 173 ? 5.215 0.900 14.179 1.00 74.50 173 GLN A CA 1
ATOM 1374 C C . GLN A 1 173 ? 4.465 2.083 14.793 1.00 74.50 173 GLN A C 1
ATOM 1376 O O . GLN A 1 173 ? 3.324 1.908 15.213 1.00 74.50 173 GLN A O 1
ATOM 1381 N N . ALA A 1 174 ? 5.052 3.286 14.782 1.00 72.31 174 ALA A N 1
ATOM 1382 C CA . ALA A 1 174 ? 4.378 4.500 15.248 1.00 72.31 174 ALA A CA 1
ATOM 1383 C C . ALA A 1 174 ? 3.115 4.806 14.429 1.00 72.31 174 ALA A C 1
ATOM 1385 O O . ALA A 1 174 ? 2.090 5.195 14.982 1.00 72.31 174 ALA A O 1
ATOM 1386 N N . GLY A 1 175 ? 3.164 4.565 13.117 1.00 66.75 175 GLY A N 1
ATOM 1387 C CA . GLY A 1 175 ? 1.986 4.637 12.270 1.00 66.75 175 GLY A CA 1
ATOM 1388 C C . GLY A 1 175 ? 0.968 3.558 12.637 1.00 66.75 175 GLY A C 1
ATOM 1389 O O . GLY A 1 175 ? -0.212 3.862 12.805 1.00 66.75 175 GLY A O 1
ATOM 1390 N N . ARG A 1 176 ? 1.377 2.282 12.692 1.00 71.12 176 ARG A N 1
ATOM 1391 C CA . ARG A 1 176 ? 0.506 1.085 12.785 1.00 71.12 176 ARG A CA 1
ATOM 1392 C C . ARG A 1 176 ? -0.128 0.857 14.148 1.00 71.12 176 ARG A C 1
ATOM 1394 O O . ARG A 1 176 ? -1.268 0.404 14.200 1.00 71.12 176 ARG A O 1
ATOM 1401 N N . VAL A 1 177 ? 0.554 1.217 15.227 1.00 71.56 177 VAL A N 1
ATOM 1402 C CA . VAL A 1 177 ? 0.024 1.150 16.592 1.00 71.56 177 VAL A CA 1
ATOM 1403 C C . VAL A 1 177 ? -0.633 2.489 16.928 1.00 71.56 177 VAL A C 1
ATOM 1405 O O . VAL A 1 177 ? -0.106 3.294 17.690 1.00 71.56 177 VAL A O 1
ATOM 1408 N N . ARG A 1 178 ? -1.779 2.759 16.294 1.00 63.66 178 ARG A N 1
ATOM 1409 C CA . ARG A 1 178 ? -2.549 3.997 16.480 1.00 63.66 178 ARG A CA 1
ATOM 1410 C C . ARG A 1 178 ? -4.042 3.735 16.314 1.00 63.66 178 ARG A C 1
ATOM 1412 O O . ARG A 1 178 ? -4.445 2.966 15.436 1.00 63.66 178 ARG A O 1
ATOM 1419 N N . GLY A 1 179 ? -4.856 4.388 17.144 1.00 64.94 179 GLY A N 1
ATOM 1420 C CA . GLY A 1 179 ? -6.300 4.162 17.198 1.00 64.94 179 GLY A CA 1
ATOM 1421 C C . GLY A 1 179 ? -6.617 2.715 17.584 1.00 64.94 179 GLY A C 1
ATOM 1422 O O . GLY A 1 179 ? -6.096 2.193 18.570 1.00 64.94 179 GLY A O 1
ATOM 1423 N N . LYS A 1 180 ? -7.444 2.045 16.778 1.00 69.06 180 LYS A N 1
ATOM 1424 C CA . LYS A 1 180 ? -7.840 0.648 17.007 1.00 69.06 180 LYS A CA 1
ATOM 1425 C C . LYS A 1 180 ? -6.837 -0.391 16.467 1.00 69.06 180 LYS A C 1
ATOM 1427 O O . LYS A 1 180 ? -7.010 -1.574 16.755 1.00 69.06 180 LYS A O 1
ATOM 1432 N N . GLY A 1 181 ? -5.776 0.019 15.765 1.00 63.94 181 GLY A N 1
ATOM 1433 C CA . GLY A 1 181 ? -4.787 -0.890 15.173 1.00 63.94 181 GLY A CA 1
ATOM 1434 C C . GLY A 1 181 ? -3.746 -1.415 16.169 1.00 63.94 181 GLY A C 1
ATOM 1435 O O . GLY A 1 181 ? -3.143 -0.647 16.919 1.00 63.94 181 GLY A O 1
ATOM 1436 N N . LYS A 1 182 ? -3.499 -2.731 16.153 1.00 68.94 182 LYS A N 1
ATOM 1437 C CA . LYS A 1 182 ? -2.419 -3.401 16.902 1.00 68.94 182 LYS A CA 1
ATOM 1438 C C . LYS A 1 182 ? -1.584 -4.283 15.975 1.00 68.94 182 LYS A C 1
ATOM 1440 O O . LYS A 1 182 ? -2.093 -4.825 14.997 1.00 68.94 182 LYS A O 1
ATOM 1445 N N . THR A 1 183 ? -0.307 -4.472 16.300 1.00 58.91 183 THR A N 1
ATOM 1446 C CA . THR A 1 183 ? 0.595 -5.379 15.575 1.00 58.91 183 THR A CA 1
ATOM 1447 C C . THR A 1 183 ? 0.978 -6.580 16.445 1.00 58.91 183 THR A C 1
ATOM 1449 O O . THR A 1 183 ? 1.228 -6.449 17.643 1.00 58.91 183 THR A O 1
ATOM 1452 N N . ALA A 1 184 ? 1.014 -7.777 15.856 1.00 54.56 184 ALA A N 1
ATOM 1453 C CA . ALA A 1 184 ? 1.482 -9.006 16.499 1.00 54.56 184 ALA A CA 1
ATOM 1454 C C . ALA A 1 184 ? 2.648 -9.607 15.694 1.00 54.56 184 ALA A C 1
ATOM 1456 O O . ALA A 1 184 ? 2.562 -9.657 14.472 1.00 54.56 184 ALA A O 1
ATOM 1457 N N . PRO A 1 185 ? 3.737 -10.078 16.322 1.00 50.66 185 PRO A N 1
ATOM 1458 C CA . PRO A 1 185 ? 4.925 -10.541 15.599 1.00 50.66 185 PRO A CA 1
ATOM 1459 C C . PRO A 1 185 ? 4.639 -11.769 14.719 1.00 50.66 185 PRO A C 1
ATOM 1461 O O . PRO A 1 185 ? 3.934 -12.678 15.138 1.00 50.66 185 PRO A O 1
ATOM 1464 N N . THR A 1 186 ? 5.212 -11.854 13.517 1.00 46.16 186 THR A N 1
ATOM 1465 C CA . THR A 1 186 ? 5.122 -13.049 12.655 1.00 46.16 186 THR A CA 1
ATOM 1466 C C . THR A 1 186 ? 5.991 -14.186 13.200 1.00 46.16 186 THR A C 1
ATOM 1468 O O . THR A 1 186 ? 7.178 -14.276 12.897 1.00 46.16 186 THR A O 1
ATOM 1471 N N . GLY A 1 187 ? 5.392 -15.043 14.024 1.00 37.47 187 GLY A N 1
ATOM 1472 C CA . GLY A 1 187 ? 5.950 -16.289 14.558 1.00 37.47 187 GLY A CA 1
ATOM 1473 C C . GLY A 1 187 ? 4.849 -17.100 15.252 1.00 37.47 187 GLY A C 1
ATOM 1474 O O . GLY A 1 187 ? 3.727 -16.607 15.391 1.00 37.47 187 GLY A O 1
ATOM 1475 N N . ILE A 1 188 ? 5.140 -18.317 15.727 1.00 36.97 188 ILE A N 1
ATOM 1476 C CA . ILE A 1 188 ? 4.156 -19.189 16.415 1.00 36.97 188 ILE A CA 1
ATOM 1477 C C . ILE A 1 188 ? 3.470 -18.436 17.578 1.00 36.97 188 ILE A C 1
ATOM 1479 O O . ILE A 1 188 ? 2.257 -18.516 17.770 1.00 36.97 188 ILE A O 1
ATOM 1483 N N . GLN A 1 189 ? 4.211 -17.570 18.274 1.00 36.38 189 GLN A N 1
ATOM 1484 C CA . GLN A 1 189 ? 3.679 -16.710 19.337 1.00 36.38 189 GLN A CA 1
ATOM 1485 C C . GLN A 1 189 ? 2.681 -15.640 18.845 1.00 36.38 189 GLN A C 1
ATOM 1487 O O . GLN A 1 189 ? 1.760 -15.281 19.577 1.00 36.38 189 GLN A O 1
ATOM 1492 N N . GLY A 1 190 ? 2.816 -15.148 17.610 1.00 35.44 190 GLY A N 1
ATOM 1493 C CA . GLY A 1 190 ? 1.857 -14.234 16.985 1.00 35.44 190 GLY A CA 1
ATOM 1494 C C . GLY A 1 190 ? 0.595 -14.921 16.495 1.00 35.44 190 GLY A C 1
ATOM 1495 O O . GLY A 1 190 ? -0.487 -14.361 16.642 1.00 35.44 190 GLY A O 1
ATOM 1496 N N . SER A 1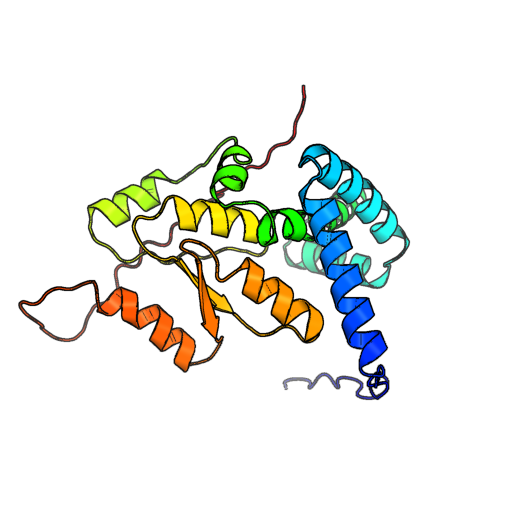 191 ? 0.710 -16.157 15.999 1.00 38.34 191 SER A N 1
ATOM 1497 C CA . SER A 1 191 ? -0.465 -16.976 15.680 1.00 38.34 191 SER A CA 1
ATOM 1498 C C . SER A 1 191 ? -1.306 -17.260 16.934 1.00 38.34 191 SER A C 1
ATOM 1500 O O . SER A 1 191 ? -2.523 -17.106 16.891 1.00 38.34 191 SER A O 1
ATOM 1502 N N . ASN A 1 192 ? -0.657 -17.500 18.084 1.00 37.78 192 ASN A N 1
ATOM 1503 C CA . ASN A 1 192 ? -1.322 -17.640 19.384 1.00 37.78 192 ASN A CA 1
ATOM 1504 C C . ASN A 1 192 ? -1.868 -16.315 19.950 1.00 37.78 192 ASN A C 1
ATOM 1506 O O . ASN A 1 192 ? -2.920 -16.306 20.582 1.00 37.78 192 ASN A O 1
ATOM 1510 N N . LYS A 1 193 ? -1.197 -15.173 19.742 1.00 39.53 193 LYS A N 1
ATOM 1511 C CA . LYS A 1 193 ? -1.737 -13.854 20.137 1.00 39.53 193 LYS A CA 1
ATOM 1512 C C . LYS A 1 193 ? -2.887 -13.383 19.244 1.00 39.53 193 LYS A C 1
ATOM 1514 O O . LYS A 1 193 ? -3.731 -12.659 19.746 1.00 39.53 193 LYS A O 1
ATOM 1519 N N . SER A 1 194 ? -2.928 -13.785 17.974 1.00 43.69 194 SER A N 1
ATOM 1520 C CA . SER A 1 194 ? -4.035 -13.504 17.047 1.00 43.69 194 SER A CA 1
ATOM 1521 C C . SER A 1 194 ? -5.238 -14.427 17.295 1.00 43.69 194 SER A C 1
ATOM 1523 O O . SER A 1 194 ? -6.384 -13.987 17.250 1.00 43.69 194 SER A O 1
ATOM 1525 N N . SER A 1 195 ? -5.000 -15.692 17.666 1.00 36.91 195 SER A N 1
ATOM 1526 C CA . SER A 1 195 ? -6.071 -16.628 18.039 1.00 36.91 195 SER A CA 1
ATOM 1527 C C . SER A 1 195 ? -6.668 -16.353 19.425 1.00 36.91 195 SER A C 1
ATOM 1529 O O . SER A 1 195 ? -7.842 -16.641 19.647 1.00 36.91 195 SER A O 1
ATOM 1531 N N . ARG A 1 196 ? -5.908 -15.758 20.356 1.00 38.22 196 ARG A N 1
ATOM 1532 C CA . ARG A 1 196 ? -6.368 -15.467 21.728 1.00 38.22 196 ARG A CA 1
ATOM 1533 C C . ARG A 1 196 ? -7.570 -14.512 21.819 1.00 38.22 196 ARG A C 1
ATOM 1535 O O . ARG A 1 196 ? -8.477 -14.854 22.566 1.00 38.22 196 ARG A O 1
ATOM 1542 N N . PRO A 1 197 ? -7.646 -13.369 21.107 1.00 40.34 197 PRO A N 1
ATOM 1543 C CA . PRO A 1 197 ? -8.845 -12.528 21.075 1.00 40.34 197 PRO A CA 1
ATOM 1544 C C . PRO A 1 197 ? -10.065 -13.275 20.531 1.00 40.34 197 PRO A C 1
ATOM 1546 O O . PRO A 1 197 ? -11.141 -13.174 21.109 1.00 40.34 197 PRO A O 1
ATOM 1549 N N . CYS A 1 198 ? -9.870 -14.101 19.497 1.00 37.09 198 CYS A N 1
ATOM 1550 C CA . CYS A 1 198 ? -10.916 -14.960 18.938 1.00 37.09 198 CYS A CA 1
ATOM 1551 C C . CYS A 1 198 ? -11.404 -16.011 19.959 1.00 37.09 198 CYS A C 1
ATOM 1553 O O . CYS A 1 198 ? -12.582 -16.346 20.002 1.00 37.09 198 CYS A O 1
ATOM 1555 N N . ALA A 1 199 ? -10.510 -16.495 20.828 1.00 33.78 199 ALA A N 1
ATOM 1556 C CA . ALA A 1 199 ? -10.842 -17.420 21.912 1.00 33.78 199 ALA A CA 1
ATOM 1557 C C . ALA A 1 199 ? -11.450 -16.734 23.155 1.00 33.78 199 ALA A C 1
ATOM 1559 O O . ALA A 1 199 ? -12.161 -17.386 23.915 1.00 33.78 199 ALA A O 1
ATOM 1560 N N . ARG A 1 200 ? -11.180 -15.438 23.384 1.00 31.19 200 ARG A N 1
ATOM 1561 C CA . ARG A 1 200 ? -11.614 -14.689 24.583 1.00 31.19 200 ARG A CA 1
ATOM 1562 C C . ARG A 1 200 ? -12.962 -13.985 24.445 1.00 31.19 200 ARG A C 1
ATOM 1564 O O . ARG A 1 200 ? -13.493 -13.554 25.460 1.00 31.19 200 ARG A O 1
ATOM 1571 N N . ALA A 1 201 ? -13.532 -13.902 23.243 1.00 30.12 201 ALA A N 1
ATOM 1572 C CA . ALA A 1 201 ? -14.882 -13.373 23.019 1.00 30.12 201 ALA A CA 1
ATOM 1573 C C . ALA A 1 201 ? -16.013 -14.310 23.512 1.00 30.12 201 ALA A C 1
ATOM 1575 O O . ALA A 1 201 ? -17.171 -14.113 23.166 1.00 30.12 201 ALA A O 1
ATOM 1576 N N . ARG A 1 202 ? -15.704 -15.328 24.328 1.00 31.95 202 ARG A N 1
ATOM 1577 C CA . ARG A 1 202 ? -16.693 -16.187 24.988 1.00 31.95 202 ARG A CA 1
ATOM 1578 C C . ARG A 1 202 ? -16.703 -15.910 26.487 1.00 31.95 202 ARG A C 1
ATOM 1580 O O . ARG A 1 202 ? -15.785 -16.316 27.196 1.00 31.95 202 ARG A O 1
ATOM 1587 N N . GLN A 1 203 ? -17.750 -15.241 26.963 1.00 25.55 203 GLN A N 1
ATOM 1588 C CA . GLN A 1 203 ? -18.192 -15.408 28.348 1.00 25.55 203 GLN A CA 1
ATOM 1589 C C . GLN A 1 203 ? -18.893 -16.775 28.522 1.00 25.55 203 GLN A C 1
ATOM 1591 O O . GLN A 1 203 ? -19.278 -17.398 27.530 1.00 25.55 203 GLN A O 1
ATOM 1596 N N . PRO A 1 204 ? -18.947 -17.306 29.757 1.00 33.72 204 PRO A N 1
ATOM 1597 C CA . PRO A 1 204 ? -18.693 -18.713 30.025 1.00 33.72 204 PRO A CA 1
ATOM 1598 C C . PRO A 1 204 ? -19.977 -19.495 30.310 1.00 33.72 204 PRO A C 1
ATOM 1600 O O . PRO A 1 204 ? -20.618 -19.305 31.335 1.00 33.72 204 PRO A O 1
ATOM 1603 N N . SER A 1 205 ? -20.317 -20.449 29.454 1.00 27.58 205 SER A N 1
ATOM 1604 C CA . SER A 1 205 ? -21.039 -21.652 29.872 1.00 27.58 205 SER A CA 1
ATOM 1605 C C . SER A 1 205 ? -20.879 -22.727 28.802 1.00 27.58 205 SER A C 1
ATOM 1607 O O . SER A 1 205 ? -21.002 -22.468 27.608 1.00 27.58 205 SER A O 1
ATOM 1609 N N . SER A 1 206 ? -20.568 -23.943 29.244 1.00 25.58 206 SER A N 1
ATOM 1610 C CA . SER A 1 206 ? -20.492 -25.175 28.448 1.00 25.58 206 SER A CA 1
ATOM 1611 C C . SER A 1 206 ? -19.395 -25.243 27.370 1.00 25.58 206 SER A C 1
ATOM 1613 O O . SER A 1 206 ? -19.583 -24.978 26.186 1.00 25.58 206 SER A O 1
ATOM 1615 N N . CYS A 1 207 ? -18.218 -25.703 27.795 1.00 22.09 207 CYS A N 1
ATOM 1616 C CA . CYS A 1 207 ? -17.328 -26.449 26.912 1.00 22.09 207 CYS A CA 1
ATOM 1617 C C . CYS A 1 207 ? -17.945 -27.845 26.706 1.00 22.09 207 CYS A C 1
ATOM 1619 O O . CYS A 1 207 ? -18.246 -28.515 27.695 1.00 22.09 207 CYS A O 1
ATOM 1621 N N . PRO A 1 208 ? -18.094 -28.302 25.456 1.00 24.84 208 PRO A N 1
ATOM 1622 C CA . PRO A 1 208 ? -17.458 -29.563 25.130 1.00 24.84 208 PRO A CA 1
ATOM 1623 C C . PRO A 1 208 ? -16.504 -29.420 23.945 1.00 24.84 208 PRO A C 1
ATOM 1625 O O . PRO A 1 208 ? -16.671 -28.639 23.008 1.00 24.84 208 PRO A O 1
ATOM 1628 N N . THR A 1 209 ? -15.447 -30.195 24.084 1.00 28.03 209 THR A N 1
ATOM 1629 C CA . THR A 1 209 ? -14.233 -30.327 23.299 1.00 28.03 209 THR A CA 1
ATOM 1630 C C . THR A 1 209 ? -14.494 -30.585 21.805 1.00 28.03 209 THR A C 1
ATOM 1632 O O . THR A 1 209 ? -15.462 -31.237 21.427 1.00 28.03 209 THR A O 1
ATOM 1635 N N . THR A 1 210 ? -13.535 -30.168 20.962 1.00 29.58 210 THR A N 1
ATOM 1636 C CA . THR A 1 210 ? -13.277 -30.681 19.591 1.00 29.58 210 THR A CA 1
ATOM 1637 C C . THR A 1 210 ? -14.361 -30.453 18.516 1.00 29.58 210 THR A C 1
ATOM 1639 O O . THR A 1 210 ? -15.181 -31.322 18.267 1.00 29.58 210 THR A O 1
ATOM 1642 N N . SER A 1 211 ? -14.307 -29.315 17.794 1.00 24.39 211 SER A N 1
ATOM 1643 C CA . SER A 1 211 ? -14.780 -29.181 16.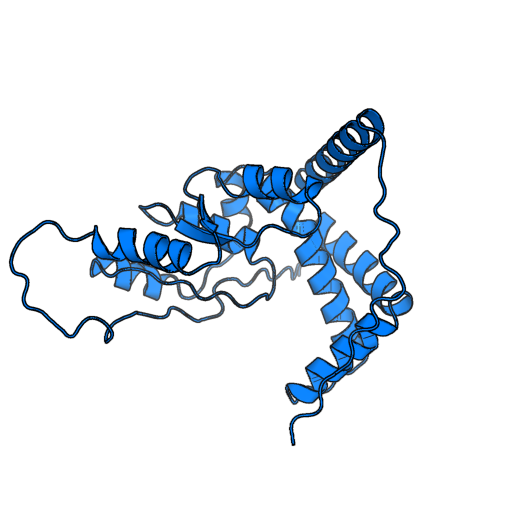378 1.00 24.39 211 SER A CA 1
ATOM 1644 C C . SER A 1 211 ? -14.631 -27.773 15.742 1.00 24.39 211 SER A C 1
ATOM 1646 O O . SER A 1 211 ? -14.930 -27.580 14.562 1.00 24.39 211 SER A O 1
ATOM 1648 N N . LEU A 1 212 ? -14.127 -26.768 16.468 1.00 25.06 212 LEU A N 1
ATOM 1649 C CA . LEU A 1 212 ? -14.144 -25.338 16.093 1.00 25.06 212 LEU A CA 1
ATOM 1650 C C . LEU A 1 212 ? -13.095 -24.879 15.051 1.00 25.06 212 LEU A C 1
ATOM 1652 O O . LEU A 1 212 ? -12.506 -23.807 15.162 1.00 25.06 212 LEU A O 1
ATOM 1656 N N . LEU A 1 213 ? -12.885 -25.665 13.995 1.00 26.11 213 LEU A N 1
ATOM 1657 C CA . LEU A 1 213 ? -12.182 -25.228 12.776 1.00 26.11 213 LEU A CA 1
ATOM 1658 C C . LEU A 1 213 ? -13.127 -25.041 11.577 1.00 26.11 213 LEU A C 1
ATOM 1660 O O . LEU A 1 213 ? -12.683 -24.604 10.520 1.00 26.11 213 LEU A O 1
ATOM 1664 N N . ARG A 1 214 ? -14.429 -25.327 11.727 1.00 24.39 214 ARG A N 1
ATOM 1665 C CA . ARG A 1 214 ? -15.370 -25.417 10.595 1.00 24.39 214 ARG A CA 1
ATOM 1666 C C . ARG A 1 214 ? -16.128 -24.147 10.200 1.00 24.39 214 ARG A C 1
ATOM 1668 O O . ARG A 1 214 ? -16.818 -24.187 9.190 1.00 24.39 214 ARG A O 1
ATOM 1675 N N . ARG A 1 215 ? -16.029 -23.032 10.929 1.00 26.69 215 ARG A N 1
ATOM 1676 C CA . ARG A 1 215 ? -16.721 -21.783 10.549 1.00 26.69 215 ARG A CA 1
ATOM 1677 C C . ARG A 1 215 ? -15.823 -20.574 10.788 1.00 26.69 215 ARG A C 1
ATOM 1679 O O . ARG A 1 215 ? -15.876 -19.941 11.833 1.00 26.69 215 ARG A O 1
ATOM 1686 N N . LYS A 1 216 ? -14.934 -20.304 9.832 1.00 29.31 216 LYS A N 1
ATOM 1687 C CA . LYS A 1 216 ? -14.323 -18.984 9.652 1.00 29.31 216 LYS A CA 1
ATOM 1688 C C . LYS A 1 216 ? -14.945 -18.400 8.393 1.00 29.31 216 LYS A C 1
ATOM 1690 O O . LYS A 1 216 ? -14.709 -18.935 7.312 1.00 29.31 216 LYS A O 1
ATOM 1695 N N . ALA A 1 217 ? -15.744 -17.349 8.528 1.00 29.23 217 ALA A N 1
ATOM 1696 C CA . ALA A 1 217 ? -16.174 -16.571 7.378 1.00 29.23 217 ALA A CA 1
ATOM 1697 C C . ALA A 1 217 ? -14.943 -15.843 6.813 1.00 29.23 217 ALA A C 1
ATOM 1699 O O . ALA A 1 217 ? -14.379 -14.953 7.449 1.00 29.23 217 ALA A O 1
ATOM 1700 N N . ALA A 1 218 ? -14.476 -16.277 5.644 1.00 29.27 218 ALA A N 1
ATOM 1701 C CA . ALA A 1 218 ? -13.464 -15.567 4.880 1.00 29.27 218 ALA A CA 1
ATOM 1702 C C . ALA A 1 218 ? -14.187 -14.535 4.008 1.00 29.27 218 ALA A C 1
ATOM 1704 O O . ALA A 1 218 ? -14.713 -14.872 2.951 1.00 29.27 218 ALA A O 1
ATOM 1705 N N . ALA A 1 219 ? -14.234 -13.281 4.451 1.00 30.48 219 ALA A N 1
ATOM 1706 C CA . ALA A 1 219 ? -14.643 -12.184 3.583 1.00 30.48 219 ALA A CA 1
ATOM 1707 C C . ALA A 1 219 ? -13.477 -11.889 2.622 1.00 30.48 219 ALA A C 1
ATOM 1709 O O . ALA A 1 219 ? -12.550 -11.149 2.951 1.00 30.48 219 ALA A O 1
ATOM 1710 N N . CYS A 1 220 ? -13.484 -12.551 1.464 1.00 28.95 220 CYS A N 1
ATOM 1711 C CA . CYS A 1 220 ? -12.551 -12.318 0.366 1.00 28.95 220 CYS A CA 1
ATOM 1712 C C . CYS A 1 220 ? -13.356 -11.835 -0.844 1.00 28.95 220 CYS A C 1
ATOM 1714 O O . CYS A 1 220 ? -14.006 -12.613 -1.533 1.00 28.95 220 CYS A O 1
ATOM 1716 N N . GLY A 1 221 ? -13.335 -10.529 -1.071 1.00 27.91 221 GLY A N 1
ATOM 1717 C CA . GLY A 1 221 ? -13.929 -9.852 -2.221 1.00 27.91 221 GLY A CA 1
ATOM 1718 C C . GLY A 1 221 ? -13.224 -8.512 -2.392 1.00 27.91 221 GLY A C 1
ATOM 1719 O O . GLY A 1 221 ? -12.519 -8.091 -1.482 1.00 27.91 221 GLY A O 1
ATOM 1720 N N . ARG A 1 222 ? -13.324 -7.851 -3.550 1.00 33.69 222 ARG A N 1
ATOM 1721 C CA . ARG A 1 222 ? -12.702 -6.534 -3.795 1.00 33.69 222 ARG A CA 1
ATOM 1722 C C . ARG A 1 222 ? -13.257 -5.492 -2.806 1.00 33.69 222 ARG A C 1
ATOM 1724 O O . ARG A 1 222 ? -14.222 -4.813 -3.122 1.00 33.69 222 ARG A O 1
ATOM 1731 N N . ILE A 1 223 ? -12.663 -5.380 -1.615 1.00 38.22 223 ILE A N 1
ATOM 1732 C CA . ILE A 1 223 ? -13.196 -4.532 -0.530 1.00 38.22 223 ILE A CA 1
ATOM 1733 C C . ILE A 1 223 ? -13.032 -3.042 -0.866 1.00 38.22 223 ILE A C 1
ATOM 1735 O O . ILE A 1 223 ? -13.827 -2.211 -0.435 1.00 38.22 223 ILE A O 1
ATOM 1739 N N . PHE A 1 224 ? -12.044 -2.697 -1.698 1.00 38.69 224 PHE A N 1
ATOM 1740 C CA . PHE A 1 224 ? -11.710 -1.311 -2.001 1.00 38.69 224 PHE A CA 1
ATOM 1741 C C . PHE A 1 224 ? -11.565 -1.091 -3.503 1.00 38.69 224 PHE A C 1
ATOM 1743 O O . PHE A 1 224 ? -10.655 -1.631 -4.131 1.00 38.69 224 PHE A O 1
ATOM 1750 N N . SER A 1 225 ? -12.446 -0.265 -4.068 1.00 30.52 225 SER A N 1
ATOM 1751 C CA . SER A 1 225 ? -12.220 0.371 -5.364 1.00 30.52 225 SER A CA 1
ATOM 1752 C C . SER A 1 225 ? -11.898 1.840 -5.115 1.00 30.52 225 SER A C 1
ATOM 1754 O O . SER A 1 225 ? -12.784 2.657 -4.877 1.00 30.52 225 SER A O 1
ATOM 1756 N N . ALA A 1 226 ? -10.611 2.183 -5.144 1.00 30.50 226 ALA A N 1
ATOM 1757 C CA . ALA A 1 226 ? -10.179 3.570 -5.262 1.00 30.50 226 ALA A CA 1
ATOM 1758 C C . ALA A 1 226 ? -10.133 3.929 -6.756 1.00 30.50 226 ALA A C 1
ATOM 1760 O O . ALA A 1 226 ? -9.063 4.090 -7.334 1.00 30.50 226 ALA A O 1
ATOM 1761 N N . ASN A 1 227 ? -11.295 3.996 -7.413 1.00 33.53 227 ASN A N 1
ATOM 1762 C CA . ASN A 1 227 ? -11.365 4.476 -8.791 1.00 33.53 227 ASN A CA 1
ATOM 1763 C C . ASN A 1 227 ? -11.250 6.009 -8.787 1.00 33.53 227 ASN A C 1
ATOM 1765 O O . ASN A 1 227 ? -12.202 6.725 -8.471 1.00 33.53 227 ASN A O 1
ATOM 1769 N N . LEU A 1 228 ? -10.068 6.526 -9.132 1.00 36.62 228 LEU A N 1
ATOM 1770 C CA . LEU A 1 228 ? -9.906 7.900 -9.606 1.00 36.62 228 LEU A CA 1
ATOM 1771 C C . LEU A 1 228 ? -10.088 7.912 -11.128 1.00 36.62 228 LEU A C 1
ATOM 1773 O O . LEU A 1 228 ? -9.133 8.037 -11.890 1.00 36.62 228 LEU A O 1
ATOM 1777 N N . HIS A 1 229 ? -11.330 7.766 -11.576 1.00 25.39 229 HIS A N 1
ATOM 1778 C CA . HIS A 1 229 ? -11.745 8.390 -12.826 1.00 25.39 229 HIS A CA 1
ATOM 1779 C C . HIS A 1 229 ? -12.443 9.687 -12.439 1.00 25.39 229 HIS A C 1
ATOM 1781 O O . HIS A 1 229 ? -13.547 9.686 -11.898 1.00 25.39 229 HIS A O 1
ATOM 1787 N N . THR A 1 230 ? -11.732 10.800 -12.605 1.00 26.17 230 THR A N 1
ATOM 1788 C CA . THR A 1 230 ? -12.407 12.060 -12.912 1.00 26.17 230 THR A CA 1
ATOM 1789 C C . THR A 1 230 ? -13.055 11.915 -14.294 1.00 26.17 230 THR A C 1
ATOM 1791 O O . THR A 1 230 ? -12.463 11.218 -15.123 1.00 26.17 230 THR A O 1
ATOM 1794 N N . PRO A 1 231 ? -14.249 12.495 -14.511 1.00 29.92 231 PRO A N 1
ATOM 1795 C CA . PRO A 1 231 ? -14.897 12.510 -15.822 1.00 29.92 231 PRO A CA 1
ATOM 1796 C C . PRO A 1 231 ? -14.005 13.136 -16.899 1.00 29.92 231 PRO A C 1
ATOM 1798 O O . PRO A 1 231 ? -13.140 13.972 -16.537 1.00 29.92 231 PRO A O 1
#

Organism: Neisseria gonorrhoeae (NCBI:txid485)

InterPro domains:
  IPR004960 Bacterial lipid A biosynthesis acyltransferase [PF03279] (22-184)
  IPR004960 Bacterial lipid A biosynthesis acyltransferase [PTHR30606] (27-185)

Secondary structure (DSSP, 8-state):
---------SS--------HHHHHHHHHHHHHHHHHHHHS-HHHHHHHHHHHHHHHHHH-HHHHHHHHHHHHHTT----HHHHHHHHHHHHHHHHHHHHHHHS-HHHHHTT---B-SHHHHHHHHHTTPPP-----S-SSHHHHHHHHHHHSSS-EEEEEPPPS-HHHHHHHHHHHSSTTEEEEESSHHHHHHHHHHHHHS--SS----S-TTS------S--B-------

Sequence (231 aa):
MPQYFPFSDGMFRLQFRLFPPLRTAMHILLTALLKCLSLLSLSCLHTLGNRLGHLAFYLLKEDRARIVANMRQAGLNPDTQTVKAVFAETAKCGLELAPAFFKKPEDIETMFKAVHGWEHVQQALDKGEGLLFITPHIGSYDLGGRYISQQLPFHLTAMYKPPKIKAIDKIMQAGRVRGKGKTAPTGIQGSNKSSRPCARARQPSSCPTTSLLRRKAAACGRIFSANLHTP

Nearest PDB structures (foldseek):
  5knk-assembly1_B-2  TM=7.322E-01  e=1.458E-03  Acinetobacter baumannii NIPH 410

Radius of gyration: 21.03 Å; Cα contacts (8 Å, |Δi|>4): 202; chains: 1; bounding box: 54×51×53 Å